Protein AF-A0A9Q0RT37-F1 (afdb_monomer)

Secondary structure (DSSP, 8-state):
--HHHHHHHHHHHHHHHHHHHHHHHHTT-HHHHHHHHHHHHHHHHHHHHHHHHHHHTHHHHHHHHHHHHHHHHHTTTT-HHHHHHHHHHHHHHT--SSS-GGGGBTTBPPPTT--PPP--GGGEEEEETTEEEEE--S-HHHHHHHHHHHHHHHHHHHHHHHHHHHHHHHHHHHHHHHHHHHHHHHHHHHHHHHHHHTT---GGG----HHHHHHHHHHHHH--

Structure (mmCIF, N/CA/C/O backbone):
data_AF-A0A9Q0RT37-F1
#
_entry.id   AF-A0A9Q0RT37-F1
#
loop_
_atom_site.group_PDB
_atom_site.id
_atom_site.type_symbol
_atom_site.label_atom_id
_atom_site.label_alt_id
_atom_site.label_comp_id
_atom_site.label_asym_id
_atom_site.label_entity_id
_atom_site.label_seq_id
_atom_site.pdbx_PDB_ins_code
_atom_site.Cartn_x
_atom_site.Cartn_y
_atom_site.Cartn_z
_atom_site.occupancy
_atom_site.B_iso_or_equiv
_atom_site.auth_seq_id
_atom_site.auth_comp_id
_atom_site.auth_asym_id
_atom_site.auth_atom_id
_atom_site.pdbx_PDB_model_num
ATOM 1 N N . MET A 1 1 ? -8.643 -7.324 -12.593 1.00 62.59 1 MET A N 1
ATOM 2 C CA . MET A 1 1 ? -9.045 -6.241 -11.664 1.00 62.59 1 MET A CA 1
ATOM 3 C C . MET A 1 1 ? -8.139 -5.057 -11.950 1.00 62.59 1 MET A C 1
ATOM 5 O O . MET A 1 1 ? -6.944 -5.280 -12.074 1.00 62.59 1 MET A O 1
ATOM 9 N N . SER A 1 2 ? -8.672 -3.852 -12.143 1.00 85.38 2 SER A N 1
ATOM 10 C CA . SER A 1 2 ? -7.850 -2.664 -12.412 1.00 85.38 2 SER A CA 1
ATOM 11 C C . SER A 1 2 ? -7.400 -2.003 -11.101 1.00 85.38 2 SER A C 1
ATOM 13 O O . SER A 1 2 ? -8.072 -2.132 -10.075 1.00 85.38 2 SER A O 1
ATOM 15 N N . ILE A 1 3 ? -6.267 -1.290 -11.130 1.00 85.38 3 ILE A N 1
ATOM 16 C CA . ILE A 1 3 ? -5.708 -0.571 -9.967 1.00 85.38 3 ILE A CA 1
ATOM 17 C C . ILE A 1 3 ? -6.749 0.361 -9.308 1.00 85.38 3 ILE A C 1
ATOM 19 O O . ILE A 1 3 ? -6.892 0.305 -8.084 1.00 85.38 3 ILE A O 1
ATOM 23 N N . PRO A 1 4 ? -7.557 1.143 -10.059 1.00 89.62 4 PRO A N 1
ATOM 24 C CA . PRO A 1 4 ? -8.569 2.012 -9.455 1.00 89.62 4 PRO A CA 1
ATOM 25 C C . PRO A 1 4 ? -9.638 1.247 -8.667 1.00 89.62 4 PRO A C 1
ATOM 27 O O . PRO A 1 4 ? -10.057 1.694 -7.601 1.00 89.62 4 PRO A O 1
ATOM 30 N N . SER A 1 5 ? -10.060 0.070 -9.141 1.00 91.81 5 SER A N 1
ATOM 31 C CA . SER A 1 5 ? -11.057 -0.745 -8.435 1.00 91.81 5 SER A CA 1
ATOM 32 C C . SER A 1 5 ? -10.544 -1.246 -7.084 1.00 91.81 5 SER A C 1
ATOM 34 O O . SER A 1 5 ? -11.322 -1.330 -6.135 1.00 91.81 5 SER A O 1
ATOM 36 N N . LEU A 1 6 ? -9.245 -1.547 -6.977 1.00 92.00 6 LEU A N 1
ATOM 37 C CA . LEU A 1 6 ? -8.624 -1.948 -5.712 1.00 92.00 6 LEU A CA 1
ATOM 38 C C . LEU A 1 6 ? -8.619 -0.797 -4.701 1.00 92.00 6 LEU A C 1
ATOM 40 O O . LEU A 1 6 ? -8.993 -1.003 -3.549 1.00 92.00 6 LEU A O 1
ATOM 44 N N . LEU A 1 7 ? -8.269 0.417 -5.137 1.00 91.88 7 LEU A N 1
ATOM 45 C CA . LEU A 1 7 ? -8.274 1.603 -4.272 1.00 91.88 7 LEU A CA 1
ATOM 46 C C . LEU A 1 7 ? -9.673 1.898 -3.716 1.00 91.88 7 LEU A C 1
ATOM 48 O O . LEU A 1 7 ? -9.822 2.157 -2.521 1.00 91.88 7 LEU A O 1
ATOM 52 N N . VAL A 1 8 ? -10.708 1.792 -4.558 1.00 95.50 8 VAL A N 1
ATOM 53 C CA . VAL A 1 8 ? -12.105 1.956 -4.125 1.00 95.50 8 VAL A CA 1
ATOM 54 C C . VAL A 1 8 ? -12.493 0.881 -3.109 1.00 95.50 8 VAL A C 1
ATOM 56 O O . VAL A 1 8 ? -13.072 1.204 -2.073 1.00 95.50 8 VAL A O 1
ATOM 59 N N . ALA A 1 9 ? -12.146 -0.384 -3.363 1.00 92.75 9 ALA A N 1
ATOM 60 C CA . ALA A 1 9 ? -12.455 -1.479 -2.448 1.00 92.75 9 ALA A CA 1
ATOM 61 C C . ALA A 1 9 ? -11.815 -1.273 -1.064 1.00 92.75 9 ALA A C 1
ATOM 63 O O . ALA A 1 9 ? -12.501 -1.392 -0.048 1.00 92.75 9 ALA A O 1
ATOM 64 N N . VAL A 1 10 ? -10.533 -0.894 -1.018 1.00 92.25 10 VAL A N 1
ATOM 65 C CA . VAL A 1 10 ? -9.830 -0.584 0.239 1.00 92.25 10 VAL A CA 1
ATOM 66 C C . VAL A 1 10 ? -10.506 0.579 0.967 1.00 92.25 10 VAL A C 1
ATOM 68 O O . VAL A 1 10 ? -10.770 0.477 2.164 1.00 92.25 10 VAL A O 1
ATOM 71 N N . GLY A 1 11 ? -10.858 1.654 0.254 1.00 94.75 11 GLY A N 1
ATOM 72 C CA . GLY A 1 11 ? -11.545 2.809 0.839 1.00 94.75 11 GLY A CA 1
ATOM 73 C C . GLY A 1 11 ? -12.893 2.455 1.476 1.00 94.75 11 GLY A C 1
ATOM 74 O O . GLY A 1 11 ? -13.183 2.885 2.593 1.00 94.75 11 GL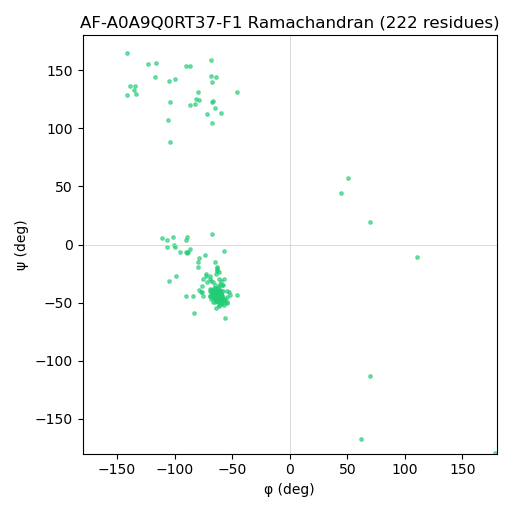Y A O 1
ATOM 75 N N . VAL A 1 12 ? -13.697 1.618 0.812 1.00 95.31 12 VAL A N 1
ATOM 76 C CA . VAL A 1 12 ? -14.982 1.142 1.352 1.00 95.31 12 VAL A CA 1
ATOM 77 C C . VAL A 1 12 ? -14.776 0.319 2.624 1.00 95.31 12 VAL A C 1
ATOM 79 O O . VAL A 1 12 ? -15.481 0.536 3.610 1.00 95.31 12 VAL A O 1
ATOM 82 N N . VAL A 1 13 ? -13.792 -0.585 2.641 1.00 92.12 13 VAL A N 1
ATOM 83 C CA . VAL A 1 13 ? -13.473 -1.386 3.834 1.00 92.12 13 VAL A CA 1
ATOM 84 C C . VAL A 1 13 ? -13.064 -0.487 5.002 1.00 92.12 13 VAL A C 1
ATOM 86 O O . VAL A 1 13 ? -13.592 -0.646 6.103 1.00 92.12 13 VAL A O 1
ATOM 89 N N . MET A 1 14 ? -12.195 0.500 4.767 1.00 93.50 14 MET A N 1
ATOM 90 C CA . MET A 1 14 ? -11.764 1.447 5.804 1.00 93.50 14 MET A CA 1
ATOM 91 C C . MET A 1 14 ? -12.937 2.251 6.379 1.00 93.50 14 MET A C 1
ATOM 93 O O . MET A 1 14 ? -13.030 2.427 7.595 1.00 93.50 14 MET A O 1
ATOM 97 N N . LEU A 1 15 ? -13.873 2.687 5.530 1.00 95.50 15 LEU A N 1
ATOM 98 C CA . LEU A 1 15 ? -15.074 3.404 5.961 1.00 95.50 15 LEU A CA 1
ATOM 99 C C . LEU A 1 15 ? -15.971 2.523 6.840 1.00 95.50 15 LEU A C 1
ATOM 101 O O . LEU A 1 15 ? -16.434 2.963 7.892 1.00 95.50 15 LEU A O 1
ATOM 105 N N . VAL A 1 16 ? -16.180 1.263 6.453 1.00 91.94 16 VAL A N 1
ATOM 106 C CA . VAL A 1 16 ? -16.961 0.300 7.242 1.00 91.94 16 VAL A CA 1
ATOM 107 C C . VAL A 1 16 ? -16.322 0.061 8.614 1.00 91.94 16 VAL A C 1
ATOM 109 O O . VAL A 1 16 ? -17.016 0.118 9.632 1.00 91.94 16 VAL A O 1
ATOM 112 N N . VAL A 1 17 ? -15.001 -0.144 8.666 1.00 93.69 17 VAL A N 1
ATOM 113 C CA . VAL A 1 17 ? -14.252 -0.301 9.926 1.00 93.69 17 VAL A CA 1
ATOM 114 C C . VAL A 1 17 ? -14.423 0.933 10.818 1.00 93.69 17 VAL A C 1
ATOM 116 O O . VAL A 1 17 ? -14.737 0.795 12.003 1.00 93.69 17 VAL A O 1
ATOM 119 N N . ALA A 1 18 ? -14.298 2.137 10.252 1.00 94.88 18 ALA A N 1
ATOM 120 C CA . ALA A 1 18 ? -14.476 3.387 10.985 1.00 94.88 18 ALA A CA 1
ATOM 121 C C . ALA A 1 18 ? -15.900 3.542 11.550 1.00 94.88 18 ALA A C 1
ATOM 123 O O . ALA A 1 18 ? -16.059 3.925 12.711 1.00 94.88 18 ALA A O 1
ATOM 124 N N . ILE A 1 19 ? -16.935 3.186 10.778 1.00 94.38 19 ILE A N 1
ATOM 125 C CA . ILE A 1 19 ? -18.332 3.203 11.241 1.00 94.38 19 ILE A CA 1
ATOM 126 C C . ILE A 1 19 ? -18.526 2.251 12.424 1.00 94.38 19 ILE A C 1
ATOM 128 O O . ILE A 1 19 ? -19.139 2.639 13.419 1.00 94.38 19 ILE A O 1
ATOM 132 N N . PHE A 1 20 ? -18.000 1.024 12.359 1.00 91.88 20 PHE A N 1
ATOM 133 C CA . PHE A 1 20 ? -18.103 0.083 13.478 1.00 91.88 20 PHE A CA 1
ATOM 134 C C . PHE A 1 20 ? -17.398 0.595 14.734 1.00 91.88 20 PHE A C 1
ATOM 136 O O . PHE A 1 20 ? -17.963 0.493 15.827 1.00 91.88 20 PHE A O 1
ATOM 143 N N . GLY A 1 21 ? -16.213 1.193 14.584 1.00 93.88 21 GLY A N 1
ATOM 144 C CA . GLY A 1 21 ? -15.498 1.835 15.686 1.00 93.88 21 GLY A CA 1
ATOM 145 C C . GLY A 1 21 ? -16.310 2.970 16.315 1.00 93.88 21 GLY A C 1
ATOM 146 O O . GLY A 1 21 ? -16.535 2.976 17.528 1.00 93.88 21 GLY A O 1
ATOM 147 N N . ALA A 1 22 ? -16.827 3.884 15.489 1.00 94.62 22 ALA A N 1
ATOM 148 C CA . ALA A 1 22 ? -17.618 5.024 15.938 1.00 94.62 22 ALA A CA 1
ATOM 149 C C . ALA A 1 22 ? -18.931 4.589 16.607 1.00 94.62 22 ALA A C 1
ATOM 151 O O . ALA A 1 22 ? -19.182 4.942 17.759 1.00 94.62 22 ALA A O 1
ATOM 152 N N . ILE A 1 23 ? -19.763 3.781 15.936 1.00 94.56 23 ILE A N 1
ATOM 153 C CA . ILE A 1 23 ? -21.045 3.313 16.490 1.00 94.56 23 ILE A CA 1
ATOM 154 C C . ILE A 1 23 ? -20.814 2.460 17.741 1.00 94.56 23 ILE A C 1
ATOM 156 O O . ILE A 1 23 ? -21.580 2.570 18.699 1.00 94.56 23 ILE A O 1
ATOM 160 N N . GLY A 1 24 ? -19.767 1.629 17.767 1.00 91.75 24 GLY A N 1
ATOM 161 C CA . GLY A 1 24 ? -19.418 0.827 18.938 1.00 91.75 24 GLY A CA 1
ATOM 162 C C . GLY A 1 24 ? -19.108 1.681 20.165 1.00 91.75 24 GLY A C 1
ATOM 163 O O . GLY A 1 24 ? -19.621 1.388 21.248 1.00 91.75 24 GLY A O 1
ATOM 164 N N . ALA A 1 25 ? -18.355 2.769 19.978 1.00 92.19 25 ALA A N 1
ATOM 165 C CA . ALA A 1 25 ? -18.087 3.748 21.026 1.00 92.19 25 ALA A CA 1
ATOM 166 C C . ALA A 1 25 ? -19.362 4.503 21.446 1.00 92.19 25 ALA A C 1
ATOM 168 O O . ALA A 1 25 ? -19.684 4.536 22.632 1.00 92.19 25 ALA A O 1
ATOM 169 N N . PHE A 1 26 ? -20.134 5.038 20.491 1.00 93.00 26 PHE A N 1
ATOM 170 C CA . PHE A 1 26 ? -21.348 5.814 20.779 1.00 93.00 26 PHE A CA 1
ATOM 171 C C . PHE A 1 26 ? -22.450 5.002 21.465 1.00 93.00 26 PHE A C 1
ATOM 173 O O . PHE A 1 26 ? -23.142 5.517 22.339 1.00 93.00 26 PHE A O 1
ATOM 180 N N . ARG A 1 27 ? -22.646 3.739 21.073 1.00 91.62 27 ARG A N 1
ATOM 181 C CA . ARG A 1 27 ? -23.708 2.883 21.628 1.00 91.62 27 ARG A CA 1
ATOM 182 C C . ARG A 1 27 ? -23.287 2.090 22.859 1.00 91.62 27 ARG A C 1
ATOM 184 O O . ARG A 1 27 ? -24.053 1.228 23.288 1.00 91.62 27 ARG A O 1
ATOM 191 N N . GLU A 1 28 ? -22.087 2.325 23.396 1.00 92.50 28 GLU A N 1
ATOM 192 C CA . GLU A 1 28 ? -21.519 1.540 24.501 1.00 92.50 28 GLU A CA 1
ATOM 193 C C . GLU A 1 28 ? -21.723 0.021 24.260 1.00 92.50 28 GLU A C 1
ATOM 195 O O . GLU A 1 28 ? -22.185 -0.737 25.126 1.00 92.50 28 GLU A O 1
ATOM 200 N N . SER A 1 29 ? -21.473 -0.440 23.027 1.00 90.31 29 SER A N 1
ATOM 201 C CA . SER A 1 29 ? -21.766 -1.813 22.603 1.00 90.31 29 SER A CA 1
ATOM 202 C C . SER A 1 29 ? -20.491 -2.634 22.502 1.00 90.31 29 SER A C 1
ATOM 204 O O . SER A 1 29 ? -19.718 -2.505 21.558 1.00 90.31 29 SER A O 1
ATOM 206 N N . THR A 1 30 ? -20.314 -3.548 23.456 1.00 88.81 30 THR A N 1
ATOM 207 C CA . THR A 1 30 ? -19.168 -4.464 23.526 1.00 88.81 30 THR A CA 1
ATOM 208 C C . THR A 1 30 ? -19.028 -5.329 22.280 1.00 88.81 30 THR A C 1
ATOM 210 O O . THR A 1 30 ? -17.908 -5.610 21.871 1.00 88.81 30 THR A O 1
ATOM 213 N N . LEU A 1 31 ? -20.143 -5.729 21.660 1.00 90.69 31 LEU A N 1
ATOM 214 C CA . LEU A 1 31 ? -20.129 -6.529 20.437 1.00 90.69 31 LEU A CA 1
ATOM 215 C C . LEU A 1 31 ? -19.513 -5.745 19.272 1.00 90.69 31 LEU A C 1
ATOM 217 O O . LEU A 1 31 ? -18.607 -6.244 18.614 1.00 90.69 31 LEU A O 1
ATOM 221 N N . LEU A 1 32 ? -19.961 -4.506 19.051 1.00 92.25 32 LEU A N 1
ATOM 222 C CA . LEU A 1 32 ? -19.463 -3.662 17.960 1.00 92.25 32 LEU A CA 1
ATOM 223 C C . LEU A 1 32 ? -17.994 -3.277 18.174 1.00 92.25 32 LEU A C 1
ATOM 225 O O . LEU A 1 32 ? -17.205 -3.343 17.235 1.00 92.25 32 LEU A O 1
ATOM 229 N N . THR A 1 33 ? -17.601 -2.954 19.411 1.00 93.31 33 THR A N 1
ATOM 230 C CA . THR A 1 33 ? -16.195 -2.680 19.746 1.00 93.31 33 THR A CA 1
ATOM 231 C C . THR A 1 33 ? -15.306 -3.913 19.543 1.00 93.31 33 THR A C 1
ATOM 233 O O . THR A 1 33 ? -14.190 -3.782 19.044 1.00 93.31 33 THR A O 1
ATOM 236 N N . ASN A 1 34 ? -15.793 -5.115 19.872 1.00 91.81 34 ASN A N 1
ATOM 237 C CA . ASN A 1 34 ? -15.061 -6.359 19.619 1.00 91.81 34 ASN A CA 1
ATOM 238 C C . ASN A 1 34 ? -14.939 -6.659 18.113 1.00 91.81 34 ASN A C 1
ATOM 240 O O . ASN A 1 34 ? -13.878 -7.096 17.676 1.00 91.81 34 ASN A O 1
ATOM 244 N N . ILE A 1 35 ? -15.988 -6.407 17.318 1.00 94.56 35 ILE A N 1
ATOM 245 C CA . ILE A 1 35 ? -15.936 -6.553 15.852 1.00 94.56 35 ILE A CA 1
ATOM 246 C C . ILE A 1 35 ? -14.892 -5.599 15.267 1.00 94.56 35 ILE A C 1
ATOM 248 O O . ILE A 1 35 ? -14.058 -6.031 14.480 1.00 94.56 35 ILE A O 1
ATOM 252 N N . TYR A 1 36 ? -14.882 -4.334 15.692 1.00 95.38 36 TYR A N 1
ATOM 253 C CA . TYR A 1 36 ? -13.859 -3.368 15.286 1.00 95.38 36 TYR A CA 1
ATOM 254 C C . TYR A 1 36 ? -12.436 -3.859 15.607 1.00 95.38 36 TYR A C 1
ATOM 256 O O . TYR A 1 36 ? -11.576 -3.849 14.729 1.00 95.38 36 TYR A O 1
ATOM 264 N N . ALA A 1 37 ? -12.201 -4.359 16.827 1.00 95.50 37 ALA A N 1
ATOM 265 C CA . ALA A 1 37 ? -10.905 -4.924 17.208 1.00 95.50 37 ALA A CA 1
ATOM 266 C C . ALA A 1 37 ? -10.515 -6.126 16.328 1.00 95.50 37 ALA A C 1
ATOM 268 O O . ALA A 1 37 ? -9.382 -6.201 15.862 1.00 95.50 37 ALA A O 1
ATOM 269 N N . CYS A 1 38 ? -11.460 -7.032 16.058 1.00 95.50 38 CYS A N 1
ATOM 270 C CA . CYS A 1 38 ? -11.243 -8.199 15.204 1.00 95.50 38 CYS A CA 1
ATOM 271 C C . CYS A 1 38 ? -10.889 -7.803 13.762 1.00 95.50 38 CYS A C 1
ATOM 273 O O . CYS A 1 38 ? -9.947 -8.353 13.196 1.00 95.50 38 CYS A O 1
ATOM 275 N N . LEU A 1 39 ? -11.586 -6.813 13.193 1.00 95.25 39 LEU A N 1
ATOM 276 C CA . LEU A 1 39 ? -11.294 -6.296 11.855 1.00 95.25 39 LEU A CA 1
ATOM 277 C C . LEU A 1 39 ? -9.895 -5.673 11.784 1.00 95.25 39 LEU A C 1
ATOM 279 O O . LEU A 1 39 ? -9.153 -5.982 10.856 1.00 95.25 39 LEU A O 1
ATOM 283 N N . LEU A 1 40 ? -9.496 -4.861 12.770 1.00 95.62 40 LEU A N 1
ATOM 284 C CA . LEU A 1 40 ? -8.136 -4.312 12.817 1.00 95.62 40 LEU A CA 1
ATOM 285 C C . LEU A 1 40 ? -7.069 -5.406 12.932 1.00 95.62 40 LEU A C 1
ATOM 287 O O . LEU A 1 40 ? -6.061 -5.344 12.235 1.00 95.62 40 LEU A O 1
ATOM 291 N N . SER A 1 41 ? -7.291 -6.427 13.766 1.00 95.69 41 SER A N 1
ATOM 292 C CA . SER A 1 41 ? -6.365 -7.561 13.874 1.00 95.69 41 SER A CA 1
ATOM 293 C C . SER A 1 41 ? -6.261 -8.355 12.570 1.00 95.69 41 SER A C 1
ATOM 295 O O . SER A 1 41 ? -5.169 -8.776 12.201 1.00 95.69 41 SER A O 1
ATOM 297 N N . LEU A 1 42 ? -7.371 -8.535 11.847 1.00 95.44 42 LEU A N 1
ATOM 298 C CA . LEU A 1 42 ? -7.358 -9.188 10.539 1.00 95.44 42 LEU A CA 1
ATOM 299 C C . LEU A 1 42 ? -6.540 -8.380 9.522 1.00 95.44 42 LEU A C 1
ATOM 301 O O . LEU A 1 42 ? -5.718 -8.957 8.814 1.00 95.44 42 LEU A O 1
ATOM 305 N N . VAL A 1 43 ? -6.726 -7.057 9.475 1.00 94.88 43 VAL A N 1
ATOM 306 C CA . VAL A 1 43 ? -5.945 -6.175 8.593 1.00 94.88 43 VAL A CA 1
ATOM 307 C C . VAL A 1 43 ? -4.455 -6.238 8.936 1.00 94.88 43 VAL A C 1
ATOM 309 O O . VAL A 1 43 ? -3.646 -6.375 8.026 1.00 94.88 43 VAL A O 1
ATOM 312 N N . PHE A 1 44 ? -4.090 -6.256 10.220 1.00 95.81 44 PHE A N 1
ATOM 313 C CA . PHE A 1 44 ? -2.696 -6.397 10.655 1.00 95.81 44 PHE A CA 1
ATOM 314 C C . PHE A 1 44 ? -2.057 -7.716 10.187 1.00 95.81 44 PHE A C 1
ATOM 316 O O . PHE A 1 44 ? -0.923 -7.741 9.709 1.00 95.81 44 PHE A O 1
ATOM 323 N N . ILE A 1 45 ? -2.794 -8.831 10.264 1.00 96.44 45 ILE A N 1
ATOM 324 C CA . ILE A 1 45 ? -2.320 -10.131 9.760 1.00 96.44 45 ILE A CA 1
ATOM 325 C C . ILE A 1 45 ? -2.125 -10.084 8.240 1.00 96.44 45 ILE A C 1
ATOM 327 O O . ILE A 1 45 ? -1.131 -10.610 7.732 1.00 96.44 45 ILE A O 1
ATOM 331 N N . LEU A 1 46 ? -3.050 -9.454 7.509 1.00 95.19 46 LEU A N 1
ATOM 332 C CA . LEU A 1 46 ? -2.923 -9.272 6.061 1.00 95.19 46 LEU A CA 1
ATOM 333 C C . LEU A 1 46 ? -1.724 -8.388 5.705 1.00 95.19 46 LEU A C 1
ATOM 335 O O . LEU A 1 46 ? -1.027 -8.690 4.743 1.00 95.19 46 LEU A O 1
ATOM 339 N N . GLU A 1 47 ? -1.446 -7.353 6.493 1.00 94.25 47 GLU A N 1
ATOM 340 C CA . GLU A 1 47 ? -0.295 -6.467 6.313 1.00 94.25 47 GLU A CA 1
ATOM 341 C C . GLU A 1 47 ? 1.033 -7.217 6.484 1.00 94.25 47 GLU A C 1
ATOM 343 O O . GLU A 1 47 ? 1.897 -7.143 5.609 1.00 94.25 47 GLU A O 1
ATOM 348 N N . ILE A 1 48 ? 1.164 -8.036 7.535 1.00 96.12 48 ILE A N 1
ATOM 349 C CA . ILE A 1 48 ? 2.334 -8.910 7.728 1.00 96.12 48 ILE A CA 1
ATOM 350 C C . ILE A 1 48 ? 2.454 -9.917 6.581 1.00 96.12 48 ILE A C 1
ATOM 352 O O . ILE A 1 48 ? 3.540 -10.122 6.039 1.00 96.12 48 ILE A O 1
ATOM 356 N N . SER A 1 49 ? 1.342 -10.538 6.186 1.00 96.62 49 SER A N 1
ATOM 357 C CA . SER A 1 49 ? 1.328 -11.523 5.100 1.00 96.62 49 SER A CA 1
ATOM 358 C C . SER A 1 49 ? 1.767 -10.897 3.774 1.00 96.62 49 SER A C 1
ATOM 360 O O . SER A 1 49 ? 2.567 -11.489 3.052 1.00 96.62 49 SER A O 1
ATOM 362 N N . ALA A 1 50 ? 1.294 -9.685 3.473 1.00 93.69 50 ALA A N 1
ATOM 363 C CA . ALA A 1 50 ? 1.681 -8.930 2.288 1.00 93.69 50 ALA A CA 1
ATOM 364 C C . ALA A 1 50 ? 3.160 -8.521 2.329 1.00 93.69 50 ALA A C 1
ATOM 366 O O . ALA A 1 50 ? 3.842 -8.640 1.313 1.00 93.69 50 ALA A O 1
ATOM 367 N N . ALA A 1 51 ? 3.677 -8.105 3.489 1.00 93.81 51 ALA A N 1
ATOM 368 C CA . ALA A 1 51 ? 5.092 -7.780 3.661 1.00 93.81 51 ALA A CA 1
ATOM 369 C C . ALA A 1 51 ? 5.993 -9.002 3.410 1.00 93.81 51 ALA A C 1
ATOM 371 O O . ALA A 1 51 ? 6.968 -8.911 2.663 1.00 93.81 51 ALA A O 1
ATOM 372 N N . ILE A 1 52 ? 5.636 -10.165 3.970 1.00 95.38 52 ILE A N 1
ATOM 373 C CA . ILE A 1 52 ? 6.366 -11.422 3.749 1.00 95.38 52 ILE A CA 1
ATOM 374 C C . ILE A 1 52 ? 6.291 -11.831 2.276 1.00 95.38 52 ILE A C 1
ATOM 376 O O . ILE A 1 52 ? 7.318 -12.145 1.677 1.00 95.38 52 ILE A O 1
ATOM 380 N N . ALA A 1 53 ? 5.101 -11.804 1.671 1.00 94.19 53 ALA A N 1
ATOM 381 C CA . ALA A 1 53 ? 4.929 -12.144 0.263 1.00 94.19 53 ALA A CA 1
ATOM 382 C C . ALA A 1 53 ? 5.740 -11.210 -0.648 1.00 94.19 53 ALA A C 1
ATOM 384 O O . ALA A 1 53 ? 6.421 -11.687 -1.551 1.00 94.19 53 ALA A O 1
ATOM 385 N N . GLY A 1 54 ? 5.727 -9.902 -0.380 1.00 90.69 54 GLY A N 1
ATOM 386 C CA . GLY A 1 54 ? 6.518 -8.918 -1.118 1.00 90.69 54 GLY A CA 1
ATOM 387 C C . GLY A 1 54 ? 8.020 -9.186 -1.033 1.00 90.69 54 GLY A C 1
ATOM 388 O O . GLY A 1 54 ? 8.712 -9.088 -2.042 1.00 90.69 54 GLY A O 1
ATOM 389 N N . PHE A 1 55 ? 8.512 -9.595 0.140 1.00 90.44 55 PHE A N 1
ATOM 390 C CA . PHE A 1 55 ? 9.913 -9.970 0.323 1.00 90.44 55 PHE A CA 1
ATOM 391 C C . PHE A 1 55 ? 10.272 -11.264 -0.423 1.00 90.44 55 PHE A C 1
ATOM 393 O O . PHE A 1 55 ? 11.266 -11.311 -1.143 1.00 90.44 55 PHE A O 1
ATOM 400 N N . VAL A 1 56 ? 9.450 -12.312 -0.300 1.00 94.56 56 VAL A N 1
ATOM 401 C CA . VAL A 1 56 ? 9.725 -13.623 -0.915 1.00 94.56 56 VAL A CA 1
ATOM 402 C C . VAL A 1 56 ? 9.608 -13.577 -2.443 1.00 94.56 56 VAL A C 1
ATOM 404 O O . VAL A 1 56 ? 10.406 -14.202 -3.138 1.00 94.56 56 VAL A O 1
ATOM 407 N N . LEU A 1 57 ? 8.638 -12.835 -2.986 1.00 92.19 57 LEU A N 1
ATOM 408 C CA . LEU A 1 57 ? 8.384 -12.766 -4.430 1.00 92.19 57 LEU A CA 1
ATOM 409 C C . LEU A 1 57 ? 9.162 -11.645 -5.134 1.00 92.19 57 LEU A C 1
ATOM 411 O O . LEU A 1 57 ? 9.002 -11.480 -6.342 1.00 92.19 57 LEU A O 1
ATOM 415 N N . GLN A 1 58 ? 10.026 -10.897 -4.440 1.00 88.12 58 GLN A N 1
ATOM 416 C CA . GLN A 1 58 ? 10.730 -9.746 -5.018 1.00 88.12 58 GLN A CA 1
ATOM 417 C C . GLN A 1 58 ? 11.464 -10.085 -6.331 1.00 88.12 58 GLN A C 1
ATOM 419 O O . GLN A 1 58 ? 11.405 -9.313 -7.290 1.00 88.12 58 GLN A O 1
ATOM 424 N N . GLY A 1 59 ? 12.115 -11.253 -6.404 1.00 87.56 59 GLY A N 1
ATOM 425 C CA . GLY A 1 59 ? 12.794 -11.716 -7.620 1.00 87.56 59 GLY A CA 1
ATOM 426 C C . GLY A 1 59 ? 11.832 -12.005 -8.778 1.00 87.56 59 GLY A C 1
ATOM 427 O O . GLY A 1 59 ? 12.051 -11.542 -9.894 1.00 87.56 59 GLY A O 1
ATOM 428 N N . GLN A 1 60 ? 10.718 -12.689 -8.500 1.00 91.44 60 GLN A N 1
ATOM 429 C CA . GLN A 1 60 ? 9.699 -13.009 -9.509 1.00 91.44 60 GLN A CA 1
ATOM 430 C C . GLN A 1 60 ? 9.007 -11.752 -10.044 1.00 91.44 60 GLN A C 1
ATOM 432 O O . GLN A 1 60 ? 8.713 -11.659 -11.233 1.00 91.44 60 GLN A O 1
ATOM 437 N N . VAL A 1 61 ? 8.769 -10.764 -9.176 1.00 87.81 61 VAL A N 1
ATOM 438 C CA . VAL A 1 61 ? 8.195 -9.471 -9.570 1.00 87.81 61 VAL A CA 1
ATOM 439 C C . VAL A 1 61 ? 9.112 -8.754 -10.557 1.00 87.81 61 VAL A C 1
ATOM 441 O O . VAL A 1 61 ? 8.621 -8.197 -11.535 1.00 87.81 61 VAL A O 1
ATOM 444 N N . ARG A 1 62 ? 10.435 -8.808 -10.353 1.00 88.06 62 ARG A N 1
ATOM 445 C CA . ARG A 1 62 ? 11.401 -8.238 -11.299 1.00 88.06 62 ARG A CA 1
ATOM 446 C C . ARG A 1 62 ? 11.321 -8.913 -12.667 1.00 88.06 62 ARG A C 1
ATOM 448 O O . ARG A 1 62 ? 11.208 -8.218 -13.666 1.00 88.06 62 ARG A O 1
ATOM 455 N N . GLU A 1 63 ? 11.338 -10.240 -12.729 1.00 91.94 63 GLU A N 1
ATOM 456 C CA . GLU A 1 63 ? 11.254 -10.964 -14.009 1.00 91.94 63 GLU A CA 1
ATOM 457 C C . GLU A 1 63 ? 9.936 -10.688 -14.744 1.00 91.94 63 GLU A C 1
ATOM 459 O O . GLU A 1 63 ? 9.923 -10.429 -15.950 1.00 91.94 63 GLU A O 1
ATOM 464 N N . MET A 1 64 ? 8.823 -10.692 -14.007 1.00 90.50 64 MET A N 1
ATOM 465 C CA . MET A 1 64 ? 7.509 -10.353 -14.547 1.00 90.50 64 MET A CA 1
ATOM 466 C C . MET A 1 64 ? 7.481 -8.922 -15.087 1.00 90.50 64 MET A C 1
ATOM 468 O O . MET A 1 64 ? 6.895 -8.687 -16.145 1.00 90.50 64 MET A O 1
ATOM 472 N N . LEU A 1 65 ? 8.124 -7.981 -14.392 1.00 90.88 65 LEU A N 1
ATOM 473 C CA . LEU A 1 65 ? 8.234 -6.594 -14.826 1.00 90.88 65 LEU A CA 1
ATOM 474 C C . LEU A 1 65 ? 8.982 -6.493 -16.159 1.00 90.88 65 LEU A C 1
ATOM 476 O O . LEU A 1 65 ? 8.423 -5.946 -17.105 1.00 90.88 65 LEU A O 1
ATOM 480 N N . VAL A 1 66 ? 10.178 -7.085 -16.264 1.00 92.81 66 VAL A N 1
ATOM 481 C CA . VAL A 1 66 ? 10.971 -7.091 -17.511 1.00 92.81 66 VAL A CA 1
ATOM 482 C C . VAL A 1 66 ? 10.153 -7.648 -18.671 1.00 92.81 66 VAL A C 1
ATOM 484 O O . VAL A 1 66 ? 10.045 -7.029 -19.729 1.00 92.81 66 VAL A O 1
ATOM 487 N N . ARG A 1 67 ? 9.520 -8.805 -18.458 1.00 93.69 67 ARG A N 1
ATOM 488 C CA . ARG A 1 67 ? 8.689 -9.448 -19.475 1.00 93.69 67 ARG A CA 1
ATOM 489 C C . ARG A 1 67 ? 7.528 -8.553 -19.909 1.00 93.69 67 ARG A C 1
ATOM 491 O O . ARG A 1 67 ? 7.300 -8.393 -21.102 1.00 93.69 67 ARG A O 1
ATOM 498 N N . THR A 1 68 ? 6.819 -7.960 -18.952 1.00 91.62 68 THR A N 1
ATOM 499 C CA . THR A 1 68 ? 5.662 -7.095 -19.227 1.00 91.62 68 THR A CA 1
ATOM 500 C C . THR A 1 68 ? 6.079 -5.832 -19.978 1.00 91.62 68 THR A C 1
ATOM 502 O O . THR A 1 68 ? 5.369 -5.404 -20.886 1.00 91.62 68 THR A O 1
ATOM 505 N N . MET A 1 69 ? 7.229 -5.245 -19.634 1.00 92.69 69 MET A N 1
ATOM 506 C CA . MET A 1 69 ? 7.771 -4.077 -20.332 1.00 92.69 69 MET A CA 1
ATOM 507 C C . MET A 1 69 ? 8.131 -4.417 -21.781 1.00 92.69 69 MET A C 1
ATOM 509 O O . MET A 1 69 ? 7.700 -3.702 -22.679 1.00 92.69 69 MET A O 1
ATOM 513 N N . ASN A 1 70 ? 8.807 -5.544 -22.023 1.00 92.81 70 ASN A N 1
ATOM 514 C CA . ASN A 1 70 ? 9.137 -6.005 -23.376 1.00 92.81 70 ASN A CA 1
ATOM 515 C C . ASN A 1 70 ? 7.891 -6.338 -24.214 1.00 92.81 70 ASN A C 1
ATOM 517 O O . ASN A 1 70 ? 7.793 -5.933 -25.372 1.00 92.81 70 ASN A O 1
ATOM 521 N N . GLU A 1 71 ? 6.907 -7.033 -23.635 1.00 91.25 71 GLU A N 1
ATOM 522 C CA . GLU A 1 71 ? 5.633 -7.319 -24.310 1.00 91.25 71 GLU A CA 1
ATOM 523 C C . GLU A 1 71 ? 4.872 -6.024 -24.649 1.00 91.25 71 GLU A C 1
ATOM 525 O O . GLU A 1 71 ? 4.324 -5.895 -25.745 1.00 91.25 71 GLU A O 1
ATOM 530 N N . SER A 1 72 ? 4.873 -5.046 -23.737 1.00 90.38 72 SER A N 1
ATOM 531 C CA . SER A 1 72 ? 4.229 -3.742 -23.946 1.00 90.38 72 SER A CA 1
ATOM 532 C C . SER A 1 72 ? 4.944 -2.912 -25.010 1.00 90.38 72 SER A C 1
ATOM 534 O O . SER A 1 72 ? 4.281 -2.285 -25.835 1.00 90.38 72 SER A O 1
ATOM 536 N N . LEU A 1 73 ? 6.280 -2.950 -25.034 1.00 90.94 73 LEU A N 1
ATOM 537 C CA . LEU A 1 73 ? 7.089 -2.275 -26.041 1.00 90.94 73 LEU A CA 1
ATOM 538 C C . LEU A 1 73 ? 6.824 -2.863 -27.437 1.00 90.94 73 LEU A C 1
ATOM 540 O O . LEU A 1 73 ? 6.493 -2.127 -28.360 1.00 90.94 73 LEU A O 1
ATOM 544 N N . GLY A 1 74 ? 6.829 -4.192 -27.590 1.00 88.56 74 GLY A N 1
ATOM 545 C CA . GLY A 1 74 ? 6.494 -4.841 -28.867 1.00 88.56 74 GLY A CA 1
ATOM 546 C C . GLY A 1 74 ? 5.049 -4.598 -29.331 1.00 88.56 74 GLY A C 1
ATOM 547 O O . GLY A 1 74 ? 4.741 -4.672 -30.521 1.00 88.56 74 GLY A O 1
ATOM 548 N N . ALA A 1 75 ? 4.150 -4.276 -28.401 1.00 89.00 75 ALA A N 1
ATOM 549 C CA . ALA A 1 75 ? 2.757 -3.943 -28.670 1.00 89.00 75 ALA A CA 1
ATOM 550 C C . ALA A 1 75 ? 2.522 -2.446 -28.966 1.00 89.00 75 ALA A C 1
ATOM 552 O O . ALA A 1 75 ? 1.407 -2.073 -29.347 1.00 89.00 75 ALA A O 1
ATOM 553 N N . TYR A 1 76 ? 3.554 -1.607 -28.827 1.00 87.69 76 TYR A N 1
ATOM 554 C CA . TYR A 1 76 ? 3.481 -0.147 -28.912 1.00 87.69 76 TYR A CA 1
ATOM 555 C C . TYR A 1 76 ? 2.844 0.348 -30.216 1.00 87.69 76 TYR A C 1
ATOM 557 O O . TYR A 1 76 ? 1.884 1.113 -30.188 1.00 87.69 76 TYR A O 1
ATOM 565 N N . ALA A 1 77 ? 3.314 -0.148 -31.365 1.00 81.69 77 ALA A N 1
ATOM 566 C CA . ALA A 1 77 ? 2.815 0.264 -32.681 1.00 81.69 77 ALA A CA 1
ATOM 567 C C . ALA A 1 77 ? 1.413 -0.287 -33.016 1.00 81.69 77 ALA A C 1
ATOM 569 O O . ALA A 1 77 ? 0.827 0.088 -34.030 1.00 81.69 77 ALA A O 1
ATOM 570 N N . LYS A 1 78 ? 0.882 -1.210 -32.200 1.00 82.62 78 LYS A N 1
ATOM 571 C CA . LYS A 1 78 ? -0.356 -1.949 -32.486 1.00 82.62 78 LYS A CA 1
ATOM 572 C C . LYS A 1 78 ? -1.555 -1.476 -31.666 1.00 82.62 78 LYS A C 1
ATOM 574 O O . LYS A 1 78 ? -2.682 -1.594 -32.146 1.00 82.62 78 LYS A O 1
ATOM 579 N N . TYR A 1 79 ? -1.341 -0.993 -30.442 1.00 80.38 79 TYR A N 1
ATOM 580 C CA . TYR A 1 79 ? -2.428 -0.621 -29.536 1.00 80.38 79 TYR A CA 1
ATOM 581 C C . TYR A 1 79 ? -2.199 0.741 -28.879 1.00 80.38 79 TYR A C 1
ATOM 583 O O . TYR A 1 79 ? -1.194 0.946 -28.198 1.00 80.38 79 TYR A O 1
ATOM 591 N N . ASP A 1 80 ? -3.209 1.610 -28.951 1.00 81.06 80 ASP A N 1
ATOM 592 C CA . ASP A 1 80 ? -3.185 2.932 -28.310 1.00 81.06 80 ASP A CA 1
ATOM 593 C C . ASP A 1 80 ? -3.012 2.860 -26.785 1.00 81.06 80 ASP A C 1
ATOM 595 O O . ASP A 1 80 ? -2.380 3.704 -26.163 1.00 81.06 80 ASP A O 1
ATOM 599 N N . SER A 1 81 ? -3.509 1.809 -26.133 1.00 76.62 81 SER A N 1
ATOM 600 C CA . SER A 1 81 ? -3.281 1.646 -24.694 1.00 76.62 81 SER A CA 1
ATOM 601 C C . SER A 1 81 ? -1.809 1.393 -24.350 1.00 76.62 81 SER A C 1
ATOM 603 O O . SER A 1 81 ? -1.358 1.796 -23.280 1.00 76.62 81 SER A O 1
ATOM 605 N N . ALA A 1 82 ? -1.069 0.712 -25.234 1.00 74.00 82 ALA A N 1
ATOM 606 C CA . ALA A 1 82 ? 0.349 0.426 -25.036 1.00 74.00 82 ALA A CA 1
ATOM 607 C C . ALA A 1 82 ? 1.201 1.670 -25.315 1.00 74.00 82 ALA A C 1
ATOM 609 O O . ALA A 1 82 ? 2.098 1.959 -24.524 1.00 74.00 82 ALA A O 1
ATOM 610 N N . ASN A 1 83 ? 0.875 2.448 -26.360 1.00 86.88 83 ASN A N 1
ATOM 611 C CA . ASN A 1 83 ? 1.598 3.690 -26.648 1.00 86.88 83 ASN A CA 1
ATOM 612 C C . ASN A 1 83 ? 1.507 4.688 -25.486 1.00 86.88 83 ASN A C 1
ATOM 614 O O . ASN A 1 83 ? 2.526 5.152 -24.989 1.00 86.88 83 ASN A O 1
ATOM 618 N N . THR A 1 84 ? 0.309 4.888 -24.937 1.00 88.38 84 THR A N 1
ATOM 619 C CA . THR A 1 84 ? 0.069 5.890 -23.896 1.00 88.38 84 THR A CA 1
ATOM 620 C C . THR A 1 84 ? 0.786 5.514 -22.602 1.00 88.38 84 THR A C 1
ATOM 622 O O . THR A 1 84 ? 1.332 6.376 -21.916 1.00 88.38 84 THR A O 1
ATOM 625 N N . ALA A 1 85 ? 0.803 4.222 -22.260 1.00 88.81 85 ALA A N 1
ATOM 626 C CA . ALA A 1 85 ? 1.473 3.731 -21.061 1.00 88.81 85 ALA A CA 1
ATOM 627 C C . ALA A 1 85 ? 3.003 3.845 -21.161 1.00 88.81 85 ALA A C 1
ATOM 629 O O . ALA A 1 85 ? 3.639 4.298 -20.208 1.00 88.81 85 ALA A O 1
ATOM 630 N N . ILE A 1 86 ? 3.587 3.464 -22.304 1.00 92.44 86 ILE A N 1
ATOM 631 C CA . ILE A 1 86 ? 5.034 3.569 -22.542 1.00 92.44 86 ILE A CA 1
ATOM 632 C C . ILE A 1 86 ? 5.463 5.037 -22.614 1.00 92.44 86 ILE A C 1
ATOM 634 O O . ILE A 1 86 ? 6.427 5.407 -21.947 1.00 92.44 86 ILE A O 1
ATOM 638 N N . ASP A 1 87 ? 4.718 5.887 -23.325 1.00 93.62 87 ASP A N 1
ATOM 639 C CA . ASP A 1 87 ? 5.031 7.313 -23.450 1.00 93.62 87 ASP A CA 1
ATOM 640 C C . ASP A 1 87 ? 4.994 8.020 -22.094 1.00 93.62 87 ASP A C 1
ATOM 642 O O . ASP A 1 87 ? 5.884 8.804 -21.754 1.00 93.62 87 ASP A O 1
ATOM 646 N N . PHE A 1 88 ? 3.970 7.721 -21.289 1.00 92.38 88 PHE A N 1
ATOM 647 C CA . PHE A 1 88 ? 3.856 8.242 -19.932 1.00 92.38 88 PHE A CA 1
ATOM 648 C C . PHE A 1 88 ? 5.034 7.798 -19.063 1.00 92.38 88 PHE A C 1
ATOM 650 O O . PHE A 1 88 ? 5.605 8.617 -18.343 1.00 92.38 88 PHE A O 1
ATOM 657 N N .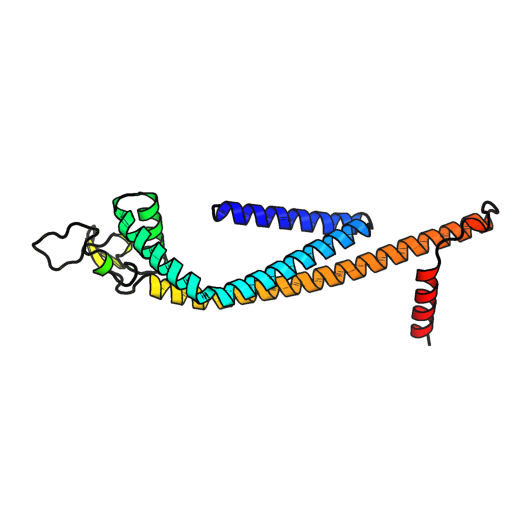 MET A 1 89 ? 5.413 6.520 -19.132 1.00 94.56 89 MET A N 1
ATOM 658 C CA . MET A 1 89 ? 6.534 5.979 -18.369 1.00 94.56 89 MET A CA 1
ATOM 659 C C . MET A 1 89 ? 7.859 6.642 -18.756 1.00 94.56 89 MET A C 1
ATOM 661 O O . MET A 1 89 ? 8.584 7.084 -17.869 1.00 94.56 89 MET A O 1
ATOM 665 N N . GLN A 1 90 ? 8.150 6.750 -20.053 1.00 94.88 90 GLN A N 1
ATOM 666 C CA . GLN A 1 90 ? 9.387 7.345 -20.567 1.00 94.88 90 GLN A CA 1
ATOM 667 C C . GLN A 1 90 ? 9.538 8.809 -20.165 1.00 94.88 90 GLN A C 1
ATOM 669 O O . GLN A 1 90 ? 10.587 9.196 -19.657 1.00 94.88 90 GLN A O 1
ATOM 674 N N . ARG A 1 91 ? 8.457 9.592 -20.271 1.00 93.06 91 ARG A N 1
ATOM 675 C CA . ARG A 1 91 ? 8.438 10.986 -19.808 1.00 93.06 91 ARG A CA 1
ATOM 676 C C . ARG A 1 91 ? 8.555 11.104 -18.289 1.00 93.06 91 ARG A C 1
ATOM 678 O O . ARG A 1 91 ? 9.219 12.005 -17.800 1.00 93.06 91 ARG A O 1
ATOM 685 N N . SER A 1 92 ? 7.910 10.212 -17.536 1.00 93.00 92 SER A N 1
ATOM 686 C CA . SER A 1 92 ? 7.898 10.283 -16.066 1.00 93.00 92 SER A CA 1
ATOM 687 C C . SER A 1 92 ? 9.213 9.842 -15.426 1.00 93.00 92 SER A C 1
ATOM 689 O O . SER A 1 92 ? 9.534 10.284 -14.326 1.00 93.00 92 SER A O 1
ATOM 691 N N . LEU A 1 93 ? 9.938 8.927 -16.073 1.00 93.44 93 LEU A N 1
ATOM 692 C CA . LEU A 1 93 ? 11.185 8.351 -15.566 1.00 93.44 93 LEU A CA 1
ATOM 693 C C . LEU A 1 93 ? 12.432 8.870 -16.294 1.00 93.44 93 LEU A C 1
ATOM 695 O O . LEU A 1 93 ? 13.539 8.485 -15.908 1.00 93.44 93 LEU A O 1
ATOM 699 N N . GLU A 1 94 ? 12.253 9.720 -17.312 1.00 94.19 94 GLU A N 1
ATOM 700 C CA . GLU A 1 94 ? 13.321 10.272 -18.156 1.00 94.19 94 GLU A CA 1
ATOM 701 C C . GLU A 1 94 ? 14.233 9.158 -18.695 1.00 94.19 94 GLU A C 1
ATOM 703 O O . GLU A 1 94 ? 15.436 9.088 -18.425 1.00 94.19 94 GLU A O 1
ATOM 708 N N . CYS A 1 95 ? 13.611 8.210 -19.394 1.00 95.62 95 CYS A N 1
ATOM 709 C CA . CYS A 1 95 ? 14.233 6.975 -19.861 1.00 95.62 95 CYS A CA 1
ATOM 710 C C . CYS A 1 95 ? 13.750 6.597 -21.264 1.00 95.62 95 CYS A C 1
ATOM 712 O O . CYS A 1 95 ? 12.735 7.106 -21.740 1.00 95.62 95 CYS A O 1
ATOM 714 N N . CYS A 1 96 ? 14.456 5.675 -21.919 1.00 94.44 96 CYS A N 1
ATOM 715 C CA . CYS A 1 96 ? 14.114 5.201 -23.254 1.00 94.44 96 CYS A CA 1
ATOM 716 C C . CYS A 1 96 ? 14.292 3.693 -23.404 1.00 94.44 96 CYS A C 1
ATOM 718 O O . CYS A 1 96 ? 15.299 3.139 -22.976 1.00 94.44 96 CYS A O 1
ATOM 720 N N . GLY A 1 97 ? 13.312 3.048 -24.042 1.00 93.25 97 GLY A N 1
ATOM 721 C CA . GLY A 1 97 ? 13.264 1.590 -24.175 1.00 93.25 97 GLY A CA 1
ATOM 722 C C . GLY A 1 97 ? 13.161 0.871 -22.828 1.00 93.25 97 GLY A C 1
ATOM 723 O O . GLY A 1 97 ? 12.850 1.482 -21.802 1.00 93.25 97 GLY A O 1
ATOM 724 N N . VAL A 1 98 ? 13.374 -0.440 -22.827 1.00 94.19 98 VAL A N 1
ATOM 725 C CA . VAL A 1 98 ? 13.425 -1.247 -21.602 1.00 94.19 98 VAL A CA 1
ATOM 726 C C . VAL A 1 98 ? 14.823 -1.161 -20.999 1.00 94.19 98 VAL A C 1
ATOM 728 O O . VAL A 1 98 ? 14.965 -0.654 -19.885 1.00 94.19 98 VAL A O 1
ATOM 731 N N . ASP A 1 99 ? 15.833 -1.568 -21.757 1.00 93.81 99 ASP A N 1
ATOM 732 C CA . ASP A 1 99 ? 17.250 -1.521 -21.403 1.00 93.81 99 ASP A CA 1
ATOM 733 C C . ASP A 1 99 ? 17.941 -0.297 -22.026 1.00 93.81 99 ASP A C 1
ATOM 735 O O . ASP A 1 99 ? 18.879 0.253 -21.444 1.00 93.81 99 ASP A O 1
ATOM 739 N N . GLY A 1 100 ? 17.433 0.202 -23.157 1.00 92.56 100 GLY A N 1
ATOM 740 C CA . GLY A 1 100 ? 17.936 1.426 -23.772 1.00 92.56 100 GLY A CA 1
ATOM 741 C C . GLY A 1 100 ? 17.239 1.808 -25.081 1.00 92.56 100 GLY A C 1
ATOM 742 O O . GLY A 1 100 ? 16.345 1.110 -25.558 1.00 92.56 100 GLY A O 1
ATOM 743 N N . PRO A 1 101 ? 17.657 2.917 -25.713 1.00 89.69 101 PRO A N 1
ATOM 744 C CA . PRO A 1 101 ? 17.055 3.403 -26.956 1.00 89.69 101 PRO A CA 1
ATOM 745 C C . PRO A 1 101 ? 17.168 2.409 -28.123 1.00 89.69 101 PRO A C 1
ATOM 747 O O . PRO A 1 101 ? 16.338 2.441 -29.029 1.00 89.69 101 PRO A O 1
ATOM 750 N N . GLU A 1 102 ? 18.140 1.493 -28.090 1.00 89.81 102 GLU A N 1
ATOM 751 C CA . GLU A 1 102 ? 18.297 0.439 -29.099 1.00 89.81 102 GLU A CA 1
ATOM 752 C C . GLU A 1 102 ? 17.115 -0.543 -29.145 1.00 89.81 102 GLU A C 1
ATOM 754 O O . GLU A 1 102 ? 16.873 -1.140 -30.191 1.00 89.81 102 GLU A O 1
ATOM 759 N N . ASP A 1 103 ? 16.307 -0.646 -28.086 1.00 90.56 103 ASP A N 1
ATOM 760 C CA . ASP A 1 103 ? 15.128 -1.527 -28.065 1.00 90.56 103 ASP A CA 1
ATOM 761 C C . ASP A 1 103 ? 14.048 -1.112 -29.080 1.00 90.56 103 ASP A C 1
ATOM 763 O O . ASP A 1 103 ? 13.137 -1.878 -29.398 1.00 90.56 103 ASP A O 1
ATOM 767 N N . TRP A 1 104 ? 14.144 0.107 -29.615 1.00 89.31 104 TRP A N 1
ATOM 768 C CA . TRP A 1 104 ? 13.274 0.594 -30.681 1.00 89.31 104 TRP A CA 1
ATOM 769 C C . TRP A 1 104 ? 13.671 0.085 -32.072 1.00 89.31 104 TRP A C 1
ATOM 771 O O . TRP A 1 104 ? 12.866 0.158 -33.011 1.00 89.31 104 TRP A O 1
ATOM 781 N N . VAL A 1 105 ? 14.883 -0.467 -32.218 1.00 84.94 105 VAL A N 1
ATOM 782 C CA . VAL A 1 105 ? 15.382 -1.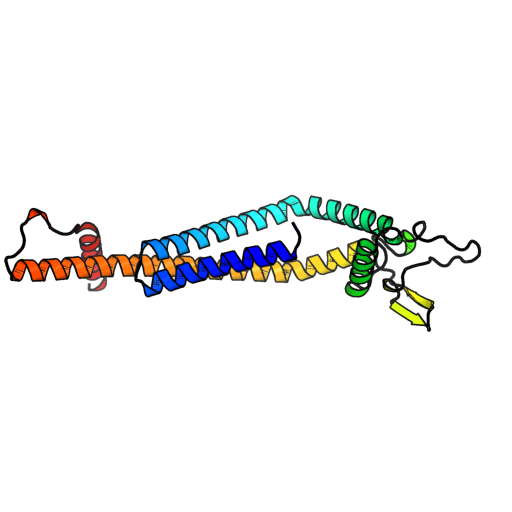050 -33.467 1.00 84.94 105 VAL A CA 1
ATOM 783 C C . VAL A 1 105 ? 14.575 -2.315 -33.781 1.00 84.94 105 VAL A C 1
ATOM 785 O O . VAL A 1 105 ? 14.745 -3.361 -33.166 1.00 84.94 105 VAL A O 1
ATOM 788 N N . GLY A 1 106 ? 13.664 -2.212 -34.753 1.00 76.31 106 GLY A N 1
ATOM 789 C CA . GLY A 1 106 ? 12.773 -3.303 -35.173 1.00 76.31 106 GLY A CA 1
ATOM 790 C C . GLY A 1 106 ? 11.296 -3.095 -34.825 1.00 76.31 106 GLY A C 1
ATOM 791 O O . GLY A 1 106 ? 10.450 -3.816 -35.350 1.00 76.31 106 GLY A O 1
ATOM 792 N N . ILE A 1 107 ? 10.971 -2.088 -34.009 1.00 82.25 107 ILE A N 1
ATOM 793 C CA . ILE A 1 107 ? 9.582 -1.678 -33.737 1.00 82.25 107 ILE A CA 1
ATOM 794 C C . ILE A 1 107 ? 9.140 -0.620 -34.743 1.00 82.25 107 ILE A C 1
ATOM 796 O O . ILE A 1 107 ? 8.049 -0.707 -35.308 1.00 82.25 107 ILE A O 1
ATOM 800 N N . PHE A 1 108 ? 10.013 0.352 -35.008 1.00 77.31 108 PHE A N 1
ATOM 801 C CA . PHE A 1 108 ? 9.825 1.311 -36.086 1.00 77.31 108 PHE A CA 1
ATOM 802 C C . PHE A 1 108 ? 10.650 0.913 -37.315 1.00 77.31 108 PHE A C 1
ATOM 804 O O . PHE A 1 108 ? 11.779 0.435 -37.171 1.00 77.31 108 PHE A O 1
ATOM 811 N N . PRO A 1 109 ? 10.120 1.110 -38.536 1.00 65.25 109 PRO A N 1
ATOM 812 C CA . PRO A 1 109 ? 10.887 0.879 -39.751 1.00 65.25 109 PRO A CA 1
ATOM 813 C C . PRO A 1 109 ? 12.054 1.870 -39.811 1.00 65.25 109 PRO A C 1
ATOM 815 O O . PRO A 1 109 ? 11.842 3.083 -39.878 1.00 65.25 109 PRO A O 1
ATOM 818 N N . GLN A 1 110 ? 13.289 1.365 -39.795 1.00 62.09 110 GLN A N 1
ATOM 819 C CA . GLN A 1 110 ? 14.456 2.209 -40.038 1.00 62.09 110 GLN A CA 1
ATOM 820 C C . GLN A 1 110 ? 14.464 2.694 -41.491 1.00 62.09 110 GLN A C 1
ATOM 822 O O . GLN A 1 110 ? 14.152 1.942 -42.416 1.00 62.09 110 GLN A O 1
ATOM 827 N N . LYS A 1 111 ? 14.837 3.959 -41.708 1.00 57.22 111 LYS A N 1
ATOM 828 C CA . LYS A 1 111 ? 15.200 4.433 -43.048 1.00 57.22 111 LYS A CA 1
ATOM 829 C C . LYS A 1 111 ? 16.627 3.969 -43.330 1.00 57.22 111 LYS A C 1
ATOM 831 O O . LYS A 1 111 ? 17.525 4.317 -42.576 1.00 57.22 111 LYS A O 1
ATOM 836 N N . GLU A 1 112 ? 16.835 3.248 -44.432 1.00 54.78 112 GLU A N 1
ATOM 837 C CA . GLU A 1 112 ? 18.125 2.640 -44.825 1.00 54.78 112 GLU A CA 1
ATOM 838 C C . GLU A 1 112 ? 19.311 3.620 -44.970 1.00 54.78 112 GLU A C 1
ATOM 840 O O . GLU A 1 112 ? 20.436 3.201 -45.215 1.00 54.78 112 GLU A O 1
ATOM 845 N N . THR A 1 113 ? 19.085 4.930 -44.846 1.00 54.69 113 THR A N 1
ATOM 846 C CA . THR A 1 113 ? 20.067 5.977 -45.156 1.00 54.69 113 THR A CA 1
ATOM 847 C C . THR A 1 113 ? 20.593 6.742 -43.939 1.00 54.69 113 THR A C 1
ATOM 849 O O . THR A 1 113 ? 21.308 7.725 -44.126 1.00 54.69 113 THR A O 1
ATOM 852 N N . SER A 1 114 ? 20.235 6.365 -42.709 1.00 57.56 114 SER A N 1
ATOM 853 C CA . SER A 1 114 ? 20.693 7.064 -41.499 1.00 57.56 114 SER A CA 1
ATOM 854 C C . SER A 1 114 ? 21.000 6.098 -40.360 1.00 57.56 114 SER A C 1
ATOM 856 O O . SER A 1 114 ? 20.111 5.357 -39.957 1.00 57.56 114 SER A O 1
ATOM 858 N N . ASP A 1 115 ? 22.186 6.213 -39.758 1.00 59.47 115 ASP A N 1
ATOM 859 C CA . ASP A 1 115 ? 22.583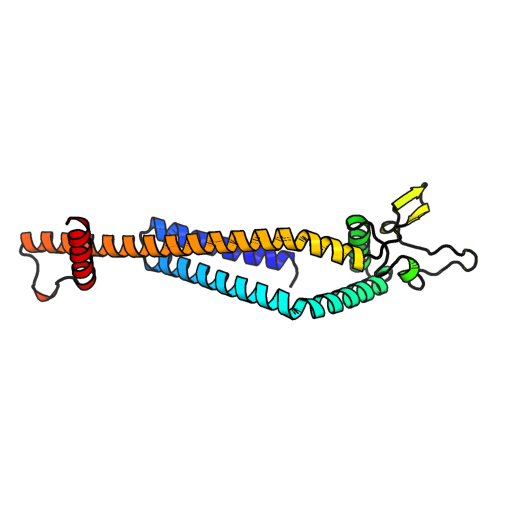 5.509 -38.520 1.00 59.47 115 ASP A CA 1
ATOM 860 C C . ASP A 1 115 ? 21.794 5.970 -37.268 1.00 59.47 115 ASP A C 1
ATOM 862 O O . ASP A 1 115 ? 22.130 5.631 -36.135 1.00 59.47 115 ASP A O 1
ATOM 866 N N . ALA A 1 116 ? 20.752 6.787 -37.447 1.00 65.75 116 ALA A N 1
ATOM 867 C CA . ALA A 1 116 ? 19.949 7.344 -36.370 1.00 65.75 116 ALA A CA 1
ATOM 868 C C . ALA A 1 116 ? 18.823 6.376 -35.972 1.00 65.75 116 ALA A C 1
ATOM 870 O O . ALA A 1 116 ? 17.943 6.057 -36.775 1.00 65.75 116 ALA A O 1
ATOM 871 N N . VAL A 1 117 ? 18.828 5.942 -34.709 1.00 73.31 117 VAL A N 1
ATOM 872 C CA . VAL A 1 117 ? 17.740 5.155 -34.114 1.00 73.31 117 VAL A CA 1
ATOM 873 C C . VAL A 1 117 ? 16.481 6.021 -34.027 1.00 73.31 117 VAL A C 1
ATOM 875 O O . VAL A 1 117 ? 16.502 7.098 -33.434 1.00 73.31 117 VAL A O 1
ATOM 878 N N . TYR A 1 118 ? 15.377 5.557 -34.619 1.00 80.94 118 TYR A N 1
ATOM 879 C CA . TYR A 1 118 ? 14.088 6.235 -34.498 1.00 80.94 118 TYR A CA 1
ATOM 880 C C . TYR A 1 118 ? 13.407 5.836 -33.189 1.00 80.94 118 TYR A C 1
ATOM 882 O O . TYR A 1 118 ? 13.126 4.659 -32.961 1.00 80.94 118 TYR A O 1
ATOM 890 N N . VAL A 1 119 ? 13.128 6.831 -32.354 1.00 86.81 119 VAL A N 1
ATOM 891 C CA . VAL A 1 119 ? 12.499 6.691 -31.037 1.00 86.81 119 VAL A CA 1
ATOM 892 C C . VAL A 1 119 ? 11.227 7.545 -30.982 1.00 86.81 119 VAL A C 1
ATOM 894 O O . VAL A 1 119 ? 11.117 8.517 -31.737 1.00 86.81 119 VAL A O 1
ATOM 897 N N . PRO A 1 120 ? 10.247 7.218 -30.122 1.00 88.88 120 PRO A N 1
ATOM 898 C CA . PRO A 1 120 ? 9.071 8.063 -29.950 1.00 88.88 120 PRO A CA 1
ATOM 899 C C . PRO A 1 120 ? 9.432 9.390 -29.272 1.00 88.88 120 PRO A C 1
ATOM 901 O O . PRO A 1 120 ? 10.424 9.494 -28.551 1.00 88.88 120 PRO A O 1
ATOM 904 N N . GLU A 1 121 ? 8.577 10.399 -29.440 1.00 87.88 121 GLU A N 1
ATOM 905 C CA . GLU A 1 121 ? 8.762 11.735 -28.853 1.00 87.88 121 GLU A CA 1
ATOM 906 C C . GLU A 1 121 ? 8.904 11.697 -27.319 1.00 87.88 121 GLU A C 1
ATOM 908 O O . GLU A 1 121 ? 9.595 12.517 -26.724 1.00 87.88 121 GLU A O 1
ATOM 913 N N . SER A 1 122 ? 8.282 10.720 -26.656 1.00 90.56 122 SER A N 1
ATOM 914 C CA . SER A 1 122 ? 8.393 10.497 -25.209 1.00 90.56 122 SER A CA 1
ATOM 915 C C . SER A 1 122 ? 9.799 10.151 -24.716 1.00 90.56 122 SER A C 1
ATOM 917 O O . SER A 1 122 ? 10.060 10.299 -23.526 1.00 90.56 122 SER A O 1
ATOM 919 N N . CYS A 1 123 ? 10.681 9.694 -25.606 1.00 91.19 123 CYS A N 1
ATOM 920 C CA . CYS A 1 123 ? 12.075 9.357 -25.322 1.00 91.19 123 CYS A CA 1
ATOM 921 C C . CYS A 1 123 ? 13.030 10.557 -25.521 1.00 91.19 123 CYS A C 1
ATOM 923 O O . CYS A 1 123 ? 14.213 10.472 -25.184 1.00 91.19 123 CYS A O 1
ATOM 925 N N . CYS A 1 124 ? 12.535 11.686 -26.036 1.00 89.56 124 CYS A N 1
ATOM 926 C CA . CYS A 1 124 ? 13.345 12.874 -26.291 1.00 89.56 124 CYS A CA 1
ATOM 927 C C . CYS A 1 124 ? 13.547 13.705 -25.023 1.00 89.56 124 CYS A C 1
ATOM 929 O O . CYS A 1 124 ? 12.583 14.124 -24.383 1.00 89.56 124 CYS A O 1
ATOM 931 N N . ALA A 1 125 ? 14.811 13.970 -24.698 1.00 84.94 125 ALA A N 1
ATOM 932 C CA . ALA A 1 125 ? 15.213 14.883 -23.636 1.00 84.94 125 ALA A CA 1
ATOM 933 C C . ALA A 1 125 ? 15.109 16.344 -24.096 1.00 84.94 125 ALA A C 1
ATOM 935 O O . ALA A 1 125 ? 14.657 17.203 -23.341 1.00 84.94 125 ALA A O 1
ATOM 936 N N . GLU A 1 126 ? 15.474 16.610 -25.354 1.00 81.56 126 GLU A N 1
ATOM 937 C CA . GLU A 1 126 ? 15.401 17.938 -25.959 1.00 81.56 126 GLU A CA 1
ATOM 938 C C . GLU A 1 126 ? 14.806 17.874 -27.374 1.00 81.56 126 GLU A C 1
ATOM 940 O O . GLU A 1 126 ? 15.178 17.035 -28.205 1.00 81.56 126 GLU A O 1
ATOM 945 N N . LEU A 1 127 ? 13.855 18.773 -27.635 1.00 77.88 127 LEU A N 1
ATOM 946 C CA . LEU A 1 127 ? 13.148 18.904 -28.907 1.00 77.88 127 LEU A CA 1
ATOM 947 C C . LEU A 1 127 ? 13.693 20.111 -29.677 1.00 77.88 127 LEU A C 1
ATOM 949 O O . LEU A 1 127 ? 13.604 21.238 -29.190 1.00 77.88 127 LEU A O 1
ATOM 953 N N . ASP A 1 128 ? 14.179 19.889 -30.900 1.00 75.81 128 ASP A N 1
ATOM 954 C CA . ASP A 1 128 ? 14.484 20.960 -31.856 1.00 75.81 128 ASP A CA 1
ATOM 955 C C . ASP A 1 128 ? 13.384 21.004 -32.930 1.00 75.81 128 ASP A C 1
ATOM 957 O O . ASP A 1 128 ? 13.400 20.299 -33.947 1.00 75.81 128 ASP A O 1
ATOM 961 N N . GLY A 1 129 ? 12.331 21.775 -32.646 1.00 76.81 129 GLY A N 1
ATOM 962 C CA . GLY A 1 129 ? 11.116 21.807 -33.4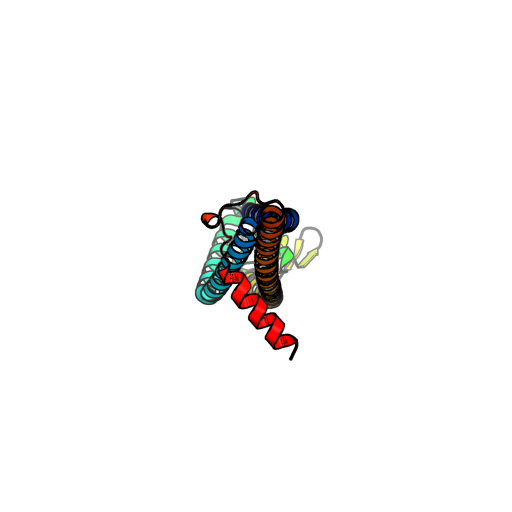61 1.00 76.81 129 GLY A CA 1
ATOM 963 C C . GLY A 1 129 ? 10.313 20.505 -33.360 1.00 76.81 129 GLY A C 1
ATOM 964 O O . GLY A 1 129 ? 9.740 20.219 -32.314 1.00 76.81 129 GLY A O 1
ATOM 965 N N . LEU A 1 130 ? 10.230 19.742 -34.459 1.00 69.81 130 LEU A N 1
ATOM 966 C CA . LEU A 1 130 ? 9.573 18.420 -34.505 1.00 69.81 130 LEU A CA 1
ATOM 967 C C . LEU A 1 130 ? 10.570 17.249 -34.442 1.00 69.81 130 LEU A C 1
ATOM 969 O O . LEU A 1 130 ? 10.152 16.094 -34.504 1.00 69.81 130 LEU A O 1
ATOM 973 N N . ASN A 1 131 ? 11.874 17.526 -34.364 1.00 72.44 131 ASN A N 1
ATOM 974 C CA . ASN A 1 131 ? 12.902 16.493 -34.354 1.00 72.44 131 ASN A CA 1
ATOM 975 C C . ASN A 1 131 ? 13.472 16.309 -32.945 1.00 72.44 131 ASN A C 1
ATOM 977 O O . ASN A 1 131 ? 13.703 17.268 -32.210 1.00 72.44 131 ASN A O 1
ATOM 981 N N . CYS A 1 132 ? 13.727 15.052 -32.594 1.00 78.94 132 CYS A N 1
ATOM 982 C CA . CYS A 1 132 ? 14.450 14.681 -31.387 1.00 78.94 132 CYS A CA 1
ATOM 983 C C . CYS A 1 132 ? 15.930 15.040 -31.565 1.00 78.94 132 CYS A C 1
ATOM 985 O O . CYS A 1 132 ? 16.588 14.443 -32.418 1.00 78.94 132 CYS A O 1
ATOM 987 N N . SER A 1 133 ? 16.439 16.017 -30.810 1.00 80.25 133 SER A N 1
ATOM 988 C CA . SER A 1 133 ? 17.862 16.389 -30.862 1.00 80.25 133 SER A CA 1
ATOM 989 C C . SER A 1 133 ? 18.689 15.478 -29.955 1.00 80.25 133 SER A C 1
ATOM 991 O O . SER A 1 133 ? 19.719 14.941 -30.362 1.00 80.25 133 SER A O 1
ATOM 993 N N . GLU A 1 134 ? 18.181 15.233 -28.746 1.00 85.56 134 GLU A N 1
ATOM 994 C CA . GLU A 1 134 ? 18.804 14.373 -27.745 1.00 85.56 134 GLU A CA 1
ATOM 995 C C . GLU A 1 134 ? 17.751 13.446 -27.129 1.00 85.56 134 GLU A C 1
ATOM 997 O O . GLU A 1 134 ? 16.637 13.873 -26.815 1.00 85.56 134 GLU A O 1
ATOM 1002 N N . TYR A 1 135 ? 18.097 12.170 -26.963 1.00 88.75 135 TYR A N 1
ATOM 1003 C CA . TYR A 1 135 ? 17.236 11.150 -26.366 1.00 88.75 135 TYR A CA 1
ATOM 1004 C C . TYR A 1 135 ? 17.825 10.616 -25.062 1.00 88.75 135 TYR A C 1
ATOM 1006 O O . TYR A 1 135 ? 19.037 10.644 -24.841 1.00 88.75 135 TYR A O 1
ATOM 1014 N N . PHE A 1 136 ? 16.968 10.082 -24.193 1.00 92.00 136 PHE A N 1
ATOM 1015 C CA . PHE A 1 136 ? 17.420 9.477 -22.945 1.00 92.00 136 PHE A CA 1
ATOM 1016 C C . PHE A 1 136 ? 18.223 8.195 -23.210 1.00 92.00 136 PHE A C 1
ATOM 1018 O O . PHE A 1 136 ? 17.725 7.239 -23.798 1.00 92.00 136 PHE A O 1
ATOM 1025 N N . LEU A 1 137 ? 19.465 8.149 -22.721 1.00 90.31 137 LEU A N 1
ATOM 1026 C CA . LEU A 1 137 ? 20.341 6.971 -22.824 1.00 90.31 137 LEU A CA 1
ATOM 1027 C C . LEU A 1 137 ? 20.031 5.891 -21.775 1.00 90.31 137 LEU A C 1
ATOM 1029 O O . LEU A 1 137 ? 20.455 4.750 -21.918 1.00 90.31 137 LEU A O 1
ATOM 1033 N N . SER A 1 138 ? 19.335 6.248 -20.692 1.00 94.19 138 SER A N 1
ATOM 1034 C CA . SER A 1 138 ? 18.995 5.309 -19.618 1.00 94.19 138 SER A CA 1
ATOM 1035 C C . SER A 1 138 ? 17.795 4.439 -19.997 1.00 94.19 138 SER A C 1
ATOM 1037 O O . SER A 1 138 ? 16.744 4.976 -20.347 1.00 94.19 138 SER A O 1
ATOM 1039 N N . GLY A 1 139 ? 17.909 3.121 -19.822 1.00 94.50 139 GLY A N 1
ATOM 1040 C CA . GLY A 1 139 ? 16.779 2.195 -19.906 1.00 94.50 139 GLY A CA 1
ATOM 1041 C C . GLY A 1 139 ? 15.725 2.443 -18.826 1.00 94.50 139 GLY A C 1
ATOM 1042 O O . GLY A 1 139 ? 16.040 2.797 -17.680 1.00 94.50 139 GLY A O 1
ATOM 1043 N N . CYS A 1 140 ? 14.450 2.254 -19.169 1.00 95.44 140 CYS A N 1
ATOM 1044 C CA . CYS A 1 140 ? 13.360 2.444 -18.215 1.00 95.44 140 CYS A CA 1
ATOM 1045 C C . CYS A 1 140 ? 13.324 1.391 -17.114 1.00 95.44 140 CYS A C 1
ATOM 1047 O O . CYS A 1 140 ? 12.850 1.691 -16.019 1.00 95.44 140 CYS A O 1
ATOM 1049 N N . LEU A 1 141 ? 13.836 0.186 -17.362 1.00 94.25 141 LEU A N 1
ATOM 1050 C CA . LEU A 1 141 ? 13.904 -0.866 -16.355 1.00 94.25 141 LEU A CA 1
ATOM 1051 C C . LEU A 1 141 ? 14.805 -0.451 -15.184 1.00 94.25 141 LEU A C 1
ATOM 1053 O O . LEU A 1 141 ? 14.394 -0.526 -14.024 1.00 94.25 141 LEU A O 1
ATOM 1057 N N . ASP A 1 142 ? 16.002 0.053 -15.482 1.00 93.25 142 ASP A N 1
ATOM 1058 C CA . ASP A 1 142 ? 16.965 0.494 -14.471 1.00 93.25 142 ASP A CA 1
ATOM 1059 C C . ASP A 1 142 ? 16.479 1.734 -13.720 1.00 93.25 142 ASP A C 1
ATOM 1061 O O . ASP A 1 142 ? 16.530 1.779 -12.485 1.00 93.25 142 ASP A O 1
ATOM 1065 N N . ARG A 1 143 ? 15.930 2.725 -14.438 1.00 93.94 143 ARG A N 1
ATOM 1066 C CA . ARG A 1 143 ? 15.325 3.909 -13.806 1.00 93.94 143 ARG A CA 1
ATOM 1067 C C . ARG A 1 143 ? 14.151 3.528 -12.913 1.00 93.94 143 ARG A C 1
ATOM 1069 O O . ARG A 1 143 ? 14.062 4.016 -11.787 1.00 93.94 143 ARG A O 1
ATOM 1076 N N . MET A 1 144 ? 13.290 2.614 -13.358 1.00 92.19 144 MET A N 1
ATOM 1077 C CA . MET A 1 144 ? 12.185 2.114 -12.546 1.00 92.19 144 MET A CA 1
ATOM 1078 C C . MET A 1 144 ? 12.698 1.379 -11.302 1.00 92.19 144 MET A C 1
ATOM 1080 O O . MET A 1 144 ? 12.190 1.623 -10.210 1.00 92.19 144 MET A O 1
ATOM 1084 N N . HIS A 1 145 ? 13.728 0.538 -11.417 1.00 89.12 145 HIS A N 1
ATOM 1085 C CA . HIS A 1 145 ? 14.343 -0.118 -10.262 1.00 89.12 145 HIS A CA 1
ATOM 1086 C C . HIS A 1 145 ? 14.911 0.877 -9.248 1.00 89.12 145 HIS A C 1
ATOM 1088 O O . HIS A 1 145 ? 14.688 0.712 -8.046 1.00 89.12 145 HIS A O 1
ATOM 1094 N N . PHE A 1 146 ? 15.593 1.923 -9.716 1.00 90.06 146 PHE A N 1
ATOM 1095 C CA . PHE A 1 146 ? 16.113 2.984 -8.858 1.00 90.06 146 PHE A CA 1
ATOM 1096 C C . PHE A 1 146 ? 14.984 3.723 -8.124 1.00 90.06 146 PHE A C 1
ATOM 1098 O O . PHE A 1 146 ? 15.012 3.848 -6.897 1.00 90.06 146 PHE A O 1
ATOM 1105 N N . VAL A 1 147 ? 13.943 4.136 -8.856 1.00 88.75 147 VAL A N 1
ATOM 1106 C CA . VAL A 1 147 ? 12.780 4.836 -8.289 1.00 88.75 147 VAL A CA 1
ATOM 1107 C C . VAL A 1 147 ? 12.016 3.954 -7.305 1.00 88.75 147 VAL A C 1
ATOM 1109 O O . VAL A 1 147 ? 11.638 4.429 -6.233 1.00 88.75 147 VAL A O 1
ATOM 1112 N N . ILE A 1 148 ? 11.815 2.670 -7.616 1.00 88.62 148 ILE A N 1
ATOM 1113 C CA . ILE A 1 148 ? 11.191 1.708 -6.700 1.00 88.62 148 ILE A CA 1
ATOM 1114 C C . ILE A 1 148 ? 12.046 1.551 -5.445 1.00 88.62 148 ILE A C 1
ATOM 1116 O O . ILE A 1 148 ? 11.494 1.573 -4.351 1.00 88.62 148 ILE A O 1
ATOM 1120 N N . GLY A 1 149 ? 13.370 1.433 -5.570 1.00 87.38 149 GLY A N 1
ATOM 1121 C CA . GLY A 1 149 ? 14.273 1.318 -4.424 1.00 87.38 149 GLY A CA 1
ATOM 1122 C C . GLY A 1 149 ? 14.198 2.531 -3.495 1.00 87.38 149 GLY A C 1
ATOM 1123 O O . GLY A 1 149 ? 14.056 2.380 -2.282 1.00 87.38 149 GLY A O 1
ATOM 1124 N N . GLN A 1 150 ? 14.207 3.739 -4.061 1.00 87.25 150 GLN A N 1
ATOM 1125 C CA . GLN A 1 150 ? 14.075 4.975 -3.290 1.00 87.25 150 GLN A CA 1
ATOM 1126 C C . GLN A 1 150 ? 12.678 5.113 -2.662 1.00 87.25 150 GLN A C 1
ATOM 1128 O O . GLN A 1 150 ? 12.538 5.479 -1.493 1.00 87.25 150 GLN A O 1
ATOM 1133 N N . SER A 1 151 ? 11.634 4.758 -3.410 1.00 88.56 151 SER A N 1
ATOM 1134 C CA . SER A 1 151 ? 10.245 4.806 -2.943 1.00 88.56 151 SER A CA 1
ATOM 1135 C C . SER A 1 151 ? 9.923 3.707 -1.929 1.00 88.56 151 SER A C 1
ATOM 1137 O O . SER A 1 151 ? 9.050 3.898 -1.083 1.00 88.56 151 SER A O 1
ATOM 1139 N N . ALA A 1 152 ? 10.641 2.581 -1.948 1.00 88.56 152 ALA A N 1
ATOM 1140 C CA . ALA A 1 152 ? 10.445 1.473 -1.019 1.00 88.56 152 ALA A CA 1
ATOM 1141 C C . ALA A 1 152 ? 10.623 1.922 0.434 1.00 88.56 152 ALA A C 1
ATOM 1143 O O . ALA A 1 152 ? 9.881 1.472 1.304 1.00 88.56 152 ALA A O 1
ATOM 1144 N N . MET A 1 153 ? 11.534 2.864 0.699 1.00 88.38 153 MET A N 1
ATOM 1145 C CA . MET A 1 153 ? 11.710 3.436 2.036 1.00 88.38 153 MET A CA 1
ATOM 1146 C C . MET A 1 153 ? 10.480 4.237 2.490 1.00 88.38 153 MET A C 1
ATOM 1148 O O . MET A 1 153 ? 10.048 4.109 3.640 1.00 88.38 153 MET A O 1
ATOM 1152 N N . MET A 1 154 ? 9.872 5.020 1.592 1.00 90.75 154 MET A N 1
ATOM 1153 C CA . MET A 1 154 ? 8.632 5.746 1.892 1.00 90.75 154 MET A CA 1
ATOM 1154 C C . MET A 1 154 ? 7.469 4.779 2.135 1.00 90.75 154 MET A C 1
ATOM 1156 O O . MET A 1 154 ? 6.734 4.939 3.108 1.00 90.75 154 MET A O 1
ATOM 1160 N N . ILE A 1 155 ? 7.340 3.736 1.307 1.00 91.69 155 ILE A N 1
ATOM 1161 C CA . ILE A 1 155 ? 6.310 2.698 1.467 1.00 91.69 155 ILE A CA 1
ATOM 1162 C C . ILE A 1 155 ? 6.486 1.965 2.801 1.00 91.69 155 ILE A C 1
ATOM 1164 O O . ILE A 1 155 ? 5.520 1.815 3.547 1.00 91.69 155 ILE A O 1
ATOM 1168 N N . ALA A 1 156 ? 7.714 1.562 3.139 1.00 92.00 156 ALA A N 1
ATOM 1169 C CA . ALA A 1 156 ? 8.027 0.893 4.399 1.00 92.00 156 ALA A CA 1
ATOM 1170 C C . ALA A 1 156 ? 7.691 1.772 5.612 1.00 92.00 156 ALA A C 1
ATOM 1172 O O . ALA A 1 156 ? 7.130 1.289 6.598 1.00 92.00 156 ALA A O 1
ATOM 1173 N N . THR A 1 157 ? 7.973 3.074 5.526 1.00 93.50 157 THR A N 1
ATOM 1174 C CA . THR A 1 157 ? 7.606 4.041 6.571 1.00 93.50 157 THR A CA 1
ATOM 1175 C C . THR A 1 157 ? 6.086 4.159 6.709 1.00 93.50 157 THR A C 1
ATOM 1177 O O . THR A 1 157 ? 5.562 4.145 7.826 1.00 93.50 157 THR A O 1
ATOM 1180 N N . GLY A 1 158 ? 5.363 4.214 5.585 1.00 94.44 158 GLY A N 1
ATOM 1181 C CA . GLY A 1 158 ? 3.901 4.217 5.558 1.00 94.44 158 GLY A CA 1
ATOM 1182 C C . GLY A 1 158 ? 3.307 2.973 6.219 1.00 94.44 158 GLY A C 1
ATOM 1183 O O . GLY A 1 158 ? 2.505 3.105 7.140 1.00 94.44 158 GLY A O 1
ATOM 1184 N N . ALA A 1 159 ? 3.760 1.780 5.822 1.00 94.19 159 ALA A N 1
ATOM 1185 C CA . ALA A 1 159 ? 3.335 0.511 6.418 1.00 94.19 159 ALA A CA 1
ATOM 1186 C C . ALA A 1 159 ? 3.624 0.472 7.928 1.00 94.19 159 ALA A C 1
ATOM 1188 O O . ALA A 1 159 ? 2.735 0.241 8.738 1.00 94.19 159 ALA A O 1
ATOM 1189 N N . THR A 1 160 ? 4.836 0.844 8.344 1.00 95.12 160 THR A N 1
ATOM 1190 C CA . THR A 1 160 ? 5.196 0.894 9.773 1.00 95.12 160 THR A CA 1
ATOM 1191 C C . THR A 1 160 ? 4.271 1.823 10.570 1.00 95.12 160 THR A C 1
ATOM 1193 O O . THR A 1 160 ? 3.855 1.495 11.683 1.00 95.12 160 THR A O 1
ATOM 1196 N N . THR A 1 161 ? 3.906 2.972 9.995 1.00 96.69 161 THR A N 1
ATOM 1197 C CA . THR A 1 161 ? 2.973 3.920 10.621 1.00 96.69 161 THR A CA 1
ATOM 1198 C C . THR A 1 161 ? 1.574 3.322 10.750 1.00 96.69 161 THR A C 1
ATOM 1200 O O . THR A 1 161 ? 0.945 3.438 11.803 1.00 96.69 161 THR A O 1
ATOM 1203 N N . VAL A 1 162 ? 1.089 2.655 9.701 1.00 95.56 162 VAL A N 1
ATOM 1204 C CA . VAL A 1 162 ? -0.216 1.986 9.693 1.00 95.56 162 VAL A CA 1
ATOM 1205 C C . VAL A 1 162 ? -0.261 0.879 10.749 1.00 95.56 162 VAL A C 1
ATOM 1207 O O . VAL A 1 162 ? -1.168 0.887 11.583 1.00 95.56 162 VAL A O 1
ATOM 1210 N N . ALA A 1 163 ? 0.747 0.008 10.795 1.00 96.56 163 ALA A N 1
ATOM 1211 C CA . ALA A 1 163 ? 0.892 -1.023 11.817 1.00 96.56 163 ALA A CA 1
ATOM 1212 C C . ALA A 1 163 ? 0.862 -0.442 13.244 1.00 96.56 163 ALA A C 1
ATOM 1214 O O . ALA A 1 163 ? 0.143 -0.938 14.114 1.00 96.56 163 ALA A O 1
ATOM 1215 N N . PHE A 1 164 ? 1.585 0.655 13.491 1.00 97.19 164 PHE A N 1
ATOM 1216 C CA . PHE A 1 164 ? 1.583 1.323 14.794 1.00 97.19 164 PHE A CA 1
ATOM 1217 C C . PHE A 1 164 ? 0.193 1.860 15.174 1.00 97.19 164 PHE A C 1
ATOM 1219 O O . PHE A 1 164 ? -0.292 1.616 16.282 1.00 97.19 164 PHE A O 1
ATOM 1226 N N . VAL A 1 165 ? -0.489 2.540 14.246 1.00 96.62 165 VAL A N 1
ATOM 1227 C CA . VAL A 1 165 ? -1.850 3.061 14.462 1.00 96.62 165 VAL A CA 1
ATOM 1228 C C . VAL A 1 165 ? -2.850 1.930 14.712 1.00 96.62 165 VAL A C 1
ATOM 1230 O O . VAL A 1 165 ? -3.711 2.060 15.584 1.00 96.62 165 VAL A O 1
ATOM 1233 N N . GLN A 1 166 ? -2.733 0.804 14.006 1.00 96.25 166 GLN A N 1
ATOM 1234 C CA . GLN A 1 166 ? -3.583 -0.367 14.228 1.00 96.25 166 GLN A CA 1
ATOM 1235 C C . GLN A 1 166 ? -3.399 -0.943 15.634 1.00 96.25 166 GLN A C 1
ATOM 1237 O O . GLN A 1 166 ? -4.395 -1.205 16.309 1.00 96.25 166 GLN A O 1
ATOM 1242 N N . ILE A 1 167 ? -2.155 -1.089 16.108 1.00 96.56 167 ILE A N 1
ATOM 1243 C CA . ILE A 1 167 ? -1.868 -1.582 17.464 1.00 96.56 167 ILE A CA 1
ATOM 1244 C C . ILE A 1 167 ? -2.521 -0.672 18.507 1.00 96.56 167 ILE A C 1
ATOM 1246 O O . ILE A 1 167 ? -3.228 -1.160 19.393 1.00 96.56 167 ILE A O 1
ATOM 1250 N N . LEU A 1 168 ? -2.368 0.648 18.369 1.00 97.12 168 LEU A N 1
ATOM 1251 C CA . LEU A 1 168 ? -3.039 1.609 19.246 1.00 97.12 168 LEU A CA 1
ATOM 1252 C C . LEU A 1 168 ? -4.567 1.489 19.163 1.00 97.12 168 LEU A C 1
ATOM 1254 O O . LEU A 1 168 ? -5.243 1.493 20.191 1.00 97.12 168 LEU A O 1
ATOM 1258 N N . GLY A 1 169 ? -5.120 1.332 17.960 1.00 96.44 169 GLY A N 1
ATOM 1259 C CA . GLY A 1 169 ? -6.553 1.144 17.741 1.00 96.44 169 GLY A CA 1
ATOM 1260 C C . GLY A 1 169 ? -7.099 -0.102 18.440 1.00 96.44 169 GLY A C 1
ATOM 1261 O O . GLY A 1 169 ? -8.139 -0.035 19.097 1.00 96.44 169 GLY A O 1
ATOM 1262 N N . VAL A 1 170 ? -6.371 -1.217 18.362 1.00 96.56 170 VAL A N 1
ATOM 1263 C CA . VAL A 1 170 ? -6.705 -2.480 19.031 1.00 96.56 170 VAL A CA 1
ATOM 1264 C C . VAL A 1 170 ? -6.610 -2.331 20.551 1.00 96.56 170 VAL A C 1
ATOM 1266 O O . VAL A 1 170 ? -7.543 -2.710 21.260 1.00 96.56 170 VAL A O 1
ATOM 1269 N N . MET A 1 171 ? -5.538 -1.719 21.066 1.00 96.38 171 MET A N 1
ATOM 1270 C CA . MET A 1 171 ? -5.389 -1.431 22.497 1.00 96.38 171 MET A CA 1
ATOM 1271 C C . MET A 1 171 ? -6.554 -0.582 23.019 1.00 96.38 171 MET A C 1
ATOM 1273 O O . MET A 1 171 ? -7.200 -0.951 24.002 1.00 96.38 171 MET A O 1
ATOM 1277 N N . CYS A 1 172 ? -6.878 0.514 22.332 1.00 95.94 172 CYS A N 1
ATOM 1278 C CA . CYS A 1 172 ? -8.011 1.373 22.664 1.00 95.94 172 CYS A CA 1
ATOM 1279 C C . CYS A 1 172 ? -9.335 0.603 22.630 1.00 95.94 172 CYS A C 1
ATOM 1281 O O . CYS A 1 172 ? -10.131 0.722 23.561 1.00 95.94 172 CYS A O 1
ATOM 1283 N N . ALA A 1 173 ? -9.566 -0.229 21.612 1.00 95.38 173 ALA A N 1
ATOM 1284 C CA . ALA A 1 173 ? -10.775 -1.039 21.510 1.00 95.38 173 ALA A CA 1
ATOM 1285 C C . ALA A 1 173 ? -10.918 -2.012 22.688 1.00 95.38 173 ALA A C 1
ATOM 1287 O O . ALA A 1 173 ? -11.993 -2.101 23.282 1.00 95.38 173 ALA A O 1
ATOM 1288 N N . PHE A 1 174 ? -9.841 -2.693 23.087 1.00 93.50 174 PHE A N 1
ATOM 1289 C CA . PHE A 1 174 ? -9.862 -3.580 24.251 1.00 93.50 174 PHE A CA 1
ATOM 1290 C C . PHE A 1 174 ? -10.124 -2.825 25.553 1.00 93.50 174 PHE A C 1
ATOM 1292 O O . PHE A 1 174 ? -10.931 -3.278 26.373 1.00 93.50 174 PHE A O 1
ATOM 1299 N N . MET A 1 175 ? -9.497 -1.661 25.730 1.00 94.00 175 MET A N 1
ATOM 1300 C CA . MET A 1 175 ? -9.707 -0.803 26.897 1.00 94.00 175 MET A CA 1
ATOM 1301 C C . MET A 1 175 ? -11.153 -0.296 26.966 1.00 94.00 175 MET A C 1
ATOM 1303 O O . MET A 1 175 ? -11.789 -0.397 28.022 1.00 94.00 175 MET A O 1
ATOM 1307 N N . LEU A 1 176 ? -11.717 0.171 25.846 1.00 93.44 176 LEU A N 1
ATOM 1308 C CA . LEU A 1 176 ? -13.126 0.561 25.761 1.00 93.44 176 LEU A CA 1
ATOM 1309 C C . LEU A 1 176 ? -14.048 -0.626 26.039 1.00 93.44 176 LEU A C 1
ATOM 1311 O O . LEU A 1 176 ? -14.951 -0.510 26.861 1.00 93.44 176 LEU A O 1
ATOM 1315 N N . ALA A 1 177 ? -13.816 -1.782 25.418 1.00 90.88 177 ALA A N 1
ATOM 1316 C CA . ALA A 1 177 ? -14.657 -2.957 25.611 1.00 90.88 177 ALA A CA 1
ATOM 1317 C C . ALA A 1 177 ? -14.650 -3.427 27.075 1.00 90.88 177 ALA A C 1
ATOM 1319 O O . ALA A 1 177 ? -15.707 -3.751 27.620 1.00 90.88 177 ALA A O 1
ATOM 1320 N N . LYS A 1 178 ? -13.484 -3.412 27.738 1.00 89.75 178 LYS A N 1
ATOM 1321 C CA . LYS A 1 178 ? -13.358 -3.700 29.175 1.00 89.75 178 LYS A CA 1
ATOM 1322 C C . LYS A 1 178 ? -14.122 -2.679 30.016 1.00 89.75 178 LYS A C 1
ATOM 1324 O O . LYS A 1 178 ? -14.855 -3.065 30.923 1.00 89.75 178 LYS A O 1
ATOM 1329 N N . THR A 1 179 ? -14.001 -1.395 29.688 1.00 91.38 179 THR A N 1
ATOM 1330 C CA . THR A 1 179 ? -14.687 -0.307 30.398 1.00 91.38 179 THR A CA 1
ATOM 1331 C C . THR A 1 179 ? -16.203 -0.404 30.243 1.00 91.38 179 THR A C 1
ATOM 1333 O O . THR A 1 179 ? -16.928 -0.312 31.228 1.00 91.38 179 THR A O 1
ATOM 1336 N N . ILE A 1 180 ? -16.702 -0.672 29.036 1.00 90.00 180 ILE A N 1
ATOM 1337 C CA . ILE A 1 180 ? -18.131 -0.857 28.771 1.00 90.00 180 ILE A CA 1
ATOM 1338 C C . ILE A 1 180 ? -18.664 -2.078 29.530 1.00 90.00 180 ILE A C 1
ATOM 1340 O O . ILE A 1 180 ? -19.714 -1.975 30.163 1.00 90.00 180 ILE A O 1
ATOM 1344 N N . ARG A 1 181 ? -17.956 -3.220 29.503 1.00 86.94 181 ARG A N 1
ATOM 1345 C CA . ARG A 1 181 ? -18.342 -4.416 30.279 1.00 86.94 181 ARG A CA 1
ATOM 1346 C C . ARG A 1 181 ? -18.446 -4.092 31.768 1.00 86.94 181 ARG A C 1
ATOM 1348 O O . ARG A 1 181 ? -19.492 -4.353 32.356 1.00 86.94 181 ARG A O 1
ATOM 1355 N N . ARG A 1 182 ? -17.433 -3.416 32.320 1.00 86.44 182 ARG A N 1
ATOM 1356 C CA . ARG A 1 182 ? -17.406 -2.961 33.717 1.00 86.44 182 ARG A CA 1
ATOM 1357 C C . ARG A 1 182 ? -18.558 -2.010 34.052 1.00 86.44 182 ARG A C 1
ATOM 1359 O O . ARG A 1 182 ? -19.167 -2.115 35.109 1.00 86.44 182 ARG A O 1
ATOM 1366 N N . THR A 1 183 ? -18.883 -1.065 33.174 1.00 86.75 183 THR A N 1
ATOM 1367 C CA . THR A 1 183 ? -19.989 -0.125 33.410 1.00 86.75 183 THR A CA 1
ATOM 1368 C C . THR A 1 183 ? -21.344 -0.829 33.341 1.00 86.75 183 THR A C 1
ATOM 1370 O O . THR A 1 183 ? -22.227 -0.543 34.151 1.00 86.75 183 THR A O 1
ATOM 1373 N N . LYS A 1 184 ? -21.522 -1.766 32.399 1.00 85.19 184 LYS A N 1
ATOM 1374 C CA . LYS A 1 184 ? -22.754 -2.559 32.269 1.00 85.19 184 LYS A CA 1
ATOM 1375 C C . LYS A 1 184 ? -22.968 -3.472 33.459 1.00 85.19 184 LYS A C 1
ATOM 1377 O O . LYS A 1 184 ? -24.088 -3.489 33.968 1.00 85.19 184 LYS A O 1
ATOM 1382 N N . SER A 1 185 ? -21.913 -4.154 33.912 1.00 83.75 185 SER A N 1
ATOM 1383 C CA . SER A 1 185 ? -21.967 -4.902 35.158 1.00 83.75 185 SER A CA 1
ATOM 1384 C C . SER A 1 185 ? -22.377 -3.929 36.258 1.00 83.75 185 SER A C 1
ATOM 1386 O O . SER A 1 185 ? -23.503 -4.044 36.730 1.00 83.75 185 SER A O 1
ATOM 1388 N N . LEU A 1 186 ? -21.599 -2.880 36.576 1.00 85.38 186 LEU A N 1
ATOM 1389 C CA . LEU A 1 186 ? -21.903 -1.912 37.656 1.00 85.38 186 LEU A CA 1
ATOM 1390 C C . LEU A 1 186 ? -23.360 -1.409 37.675 1.00 85.38 186 LEU A C 1
ATOM 1392 O O . LEU A 1 186 ? -23.970 -1.342 38.745 1.00 85.38 186 LEU A O 1
ATOM 1396 N N . ARG A 1 187 ? -23.932 -1.070 36.512 1.00 85.12 187 ARG A N 1
ATOM 1397 C CA . ARG A 1 187 ? -25.342 -0.658 36.382 1.00 85.12 187 ARG A CA 1
ATOM 1398 C C . ARG A 1 187 ? -26.316 -1.785 36.749 1.00 85.12 187 ARG A C 1
ATOM 1400 O O . ARG A 1 187 ? -27.329 -1.501 37.387 1.00 85.12 187 ARG A O 1
ATOM 1407 N N . ALA A 1 188 ? -26.015 -3.033 36.389 1.00 83.62 188 ALA A N 1
ATOM 1408 C CA . ALA A 1 188 ? -26.770 -4.202 36.824 1.00 83.62 188 ALA A CA 1
ATOM 1409 C C . ALA A 1 188 ? -26.726 -4.350 38.354 1.00 83.62 188 ALA A C 1
ATOM 1411 O O . ALA A 1 188 ? -27.793 -4.347 38.958 1.00 83.62 188 ALA A O 1
ATOM 1412 N N . ALA A 1 189 ? -25.558 -4.360 39.016 1.00 81.75 189 ALA A N 1
ATOM 1413 C CA . ALA A 1 189 ? -25.530 -4.478 40.488 1.00 81.75 189 ALA A CA 1
ATOM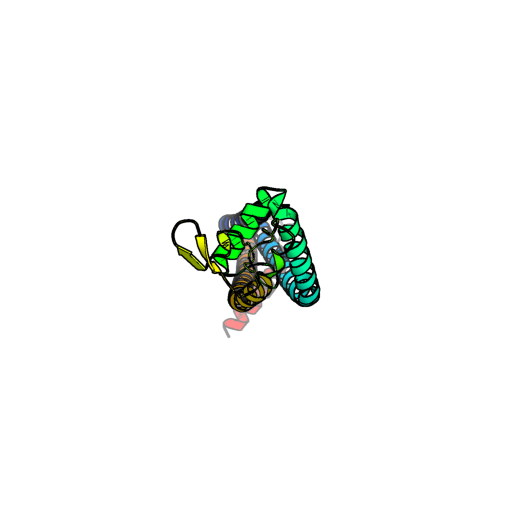 1414 C C . ALA A 1 189 ? -26.258 -3.333 41.211 1.00 81.75 189 ALA A C 1
ATOM 1416 O O . ALA A 1 189 ? -26.970 -3.587 42.178 1.00 81.75 189 ALA A O 1
ATOM 1417 N N . LYS A 1 190 ? -26.140 -2.081 40.739 1.00 85.69 190 LYS A N 1
ATOM 1418 C CA . LYS A 1 190 ? -26.900 -0.956 41.320 1.00 85.69 190 LYS A CA 1
ATOM 1419 C C . LYS A 1 190 ? -28.409 -1.141 41.161 1.00 85.69 190 LYS A C 1
ATOM 1421 O O . LYS A 1 190 ? -29.157 -0.895 42.103 1.00 85.69 190 LYS A O 1
ATOM 1426 N N . ARG A 1 191 ? -28.863 -1.594 39.984 1.00 84.31 191 ARG A N 1
ATOM 1427 C CA . ARG A 1 191 ? -30.274 -1.939 39.749 1.00 84.31 191 ARG A CA 1
ATOM 1428 C C . ARG A 1 191 ? -30.721 -3.044 40.708 1.00 84.31 191 ARG A C 1
ATOM 1430 O O . ARG A 1 191 ? -31.775 -2.910 41.316 1.00 84.31 191 ARG A O 1
ATOM 1437 N N . TRP A 1 192 ? -29.893 -4.069 40.904 1.00 78.44 192 TRP A N 1
ATOM 1438 C CA . TRP A 1 192 ? -30.154 -5.143 41.858 1.00 78.44 192 TRP A CA 1
ATOM 1439 C C . TRP A 1 192 ? -30.328 -4.627 43.295 1.00 78.44 192 TRP A C 1
ATOM 1441 O O . TRP A 1 192 ? -31.314 -4.946 43.956 1.00 78.44 192 TRP A O 1
ATOM 1451 N N . GLN A 1 193 ? -29.423 -3.765 43.763 1.00 82.44 193 GLN A N 1
ATOM 1452 C CA . GLN A 1 193 ? -29.515 -3.160 45.098 1.00 82.44 193 GLN A CA 1
ATOM 1453 C C . GLN A 1 193 ? -30.812 -2.360 45.293 1.00 82.44 193 GLN A C 1
ATOM 1455 O O . GLN A 1 193 ? -31.480 -2.514 46.314 1.00 82.44 193 GLN A O 1
ATOM 1460 N N . LEU A 1 194 ? -31.199 -1.552 44.301 1.00 84.38 194 LEU A N 1
ATOM 1461 C CA . LEU A 1 194 ? -32.437 -0.763 44.341 1.00 84.38 194 LEU A CA 1
ATOM 1462 C C . LEU A 1 194 ? -33.689 -1.647 44.397 1.00 84.38 194 LEU A C 1
ATOM 1464 O O . LEU A 1 194 ? -34.606 -1.398 45.175 1.00 84.38 194 LEU A O 1
ATOM 1468 N N . HIS A 1 195 ? -33.741 -2.705 43.593 1.00 81.19 195 HIS A N 1
ATOM 1469 C CA . HIS A 1 195 ? -34.881 -3.616 43.617 1.00 81.19 195 HIS A CA 1
ATOM 1470 C C . HIS A 1 195 ? -34.963 -4.428 44.924 1.00 81.19 195 HIS A C 1
ATOM 1472 O O . HIS A 1 195 ? -36.065 -4.733 45.384 1.00 81.19 195 HIS A O 1
ATOM 1478 N N . GLN A 1 196 ? -33.825 -4.739 45.556 1.00 80.94 196 GLN A N 1
ATOM 1479 C CA . GLN A 1 196 ? -33.796 -5.395 46.864 1.00 80.94 196 GLN A CA 1
ATOM 1480 C C . GLN A 1 196 ? -34.309 -4.467 47.971 1.00 80.94 196 GLN A C 1
ATOM 1482 O O . GLN A 1 196 ? -35.088 -4.910 48.813 1.00 80.94 196 GLN A O 1
ATOM 1487 N N . SER A 1 197 ? -33.943 -3.178 47.953 1.00 83.31 197 SER A N 1
ATOM 1488 C CA . SER A 1 197 ? -34.461 -2.204 48.926 1.00 83.31 197 SER A CA 1
ATOM 1489 C C . SER A 1 197 ? -35.970 -1.984 48.808 1.00 83.31 197 SER A C 1
ATOM 1491 O O . SER A 1 197 ? -36.614 -1.616 49.783 1.00 83.31 197 SER A O 1
ATOM 1493 N N . LEU A 1 198 ? -36.539 -2.232 47.627 1.00 85.56 198 LEU A N 1
ATOM 1494 C CA . LEU A 1 198 ? -37.979 -2.161 47.387 1.00 85.56 198 LEU A CA 1
ATOM 1495 C C . LEU A 1 198 ? -38.713 -3.480 47.712 1.00 85.56 198 LEU A C 1
ATOM 1497 O O . LEU A 1 198 ? -39.935 -3.529 47.607 1.00 85.56 198 LEU A O 1
ATOM 1501 N N . GLY A 1 199 ? -37.996 -4.548 48.091 1.00 82.25 199 GLY A N 1
ATOM 1502 C CA . GLY A 1 199 ? -38.579 -5.854 48.421 1.00 82.25 199 GLY A CA 1
ATOM 1503 C C . GLY A 1 199 ? -39.166 -6.621 47.227 1.00 82.25 199 GLY A C 1
ATOM 1504 O O . GLY A 1 199 ? -39.983 -7.513 47.429 1.00 82.25 199 GLY A O 1
ATOM 1505 N N . ILE A 1 200 ? -38.777 -6.280 45.989 1.00 77.88 200 ILE A N 1
ATOM 1506 C CA . ILE A 1 200 ? -39.432 -6.767 44.754 1.00 77.88 200 ILE A CA 1
ATOM 1507 C C . ILE A 1 200 ? -38.720 -8.000 44.151 1.00 77.88 200 ILE A C 1
ATOM 1509 O O . ILE A 1 200 ? -39.219 -8.588 43.198 1.00 77.88 200 ILE A O 1
ATOM 1513 N N . MET A 1 201 ? -37.560 -8.424 44.668 1.00 67.81 201 MET A N 1
ATOM 1514 C CA . MET A 1 201 ? -36.751 -9.479 44.030 1.00 67.81 201 MET A CA 1
ATOM 1515 C C . MET A 1 201 ? -36.567 -10.750 44.850 1.00 67.81 201 MET A C 1
ATOM 1517 O O . MET A 1 201 ? -36.375 -10.714 46.065 1.00 67.81 201 MET A O 1
ATOM 1521 N N . ASN A 1 202 ? -36.556 -11.869 44.123 1.00 67.50 202 ASN A N 1
ATOM 1522 C CA . ASN A 1 202 ? -36.285 -13.209 44.625 1.00 67.50 202 ASN A CA 1
ATOM 1523 C C . ASN A 1 202 ? -34.776 -13.520 44.554 1.00 67.50 202 ASN A C 1
ATOM 1525 O O . ASN A 1 202 ? -34.052 -12.956 43.733 1.00 67.50 202 ASN A O 1
ATOM 1529 N N . ARG A 1 203 ? -34.283 -14.414 45.420 1.00 65.25 203 ARG A N 1
ATOM 1530 C CA . ARG A 1 203 ? -32.838 -14.701 45.581 1.00 65.25 203 ARG A CA 1
ATOM 1531 C C . ARG A 1 203 ? -32.169 -15.292 44.329 1.00 65.25 203 ARG A C 1
ATOM 1533 O O . ARG A 1 203 ? -30.951 -15.183 44.202 1.00 65.25 203 ARG A O 1
ATOM 1540 N N . ASP A 1 204 ? -32.960 -15.888 43.440 1.00 63.41 204 ASP A N 1
ATOM 1541 C CA . ASP A 1 204 ? -32.505 -16.664 42.277 1.00 63.41 204 ASP A CA 1
ATOM 1542 C C . ASP A 1 204 ? -32.059 -15.814 41.082 1.00 63.41 204 ASP A C 1
ATOM 1544 O O . ASP A 1 204 ? -31.448 -16.325 40.152 1.00 63.41 204 ASP A O 1
ATOM 1548 N N . ASP A 1 205 ? -32.332 -14.514 41.109 1.00 64.94 205 ASP A N 1
ATOM 1549 C CA . ASP A 1 205 ? -32.146 -13.624 39.959 1.00 64.94 205 ASP A CA 1
ATOM 1550 C C . ASP A 1 205 ? -30.830 -12.799 40.106 1.00 64.94 205 ASP A C 1
ATOM 1552 O O . ASP A 1 205 ? -30.459 -11.969 39.283 1.00 64.94 205 ASP A O 1
ATOM 1556 N N . LYS A 1 206 ? -30.031 -13.113 41.141 1.00 61.97 206 LYS A N 1
ATOM 1557 C CA .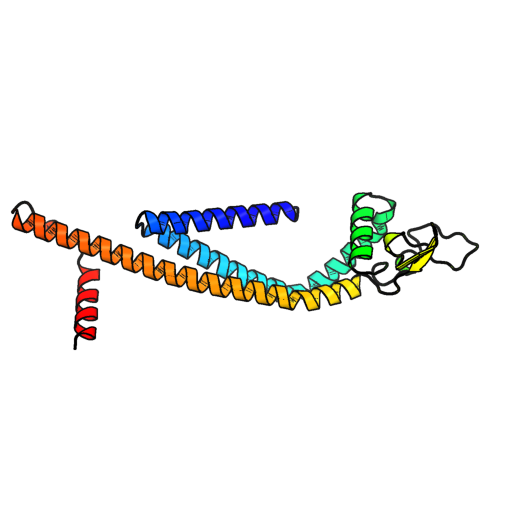 LYS A 1 206 ? -28.735 -12.493 41.472 1.00 61.97 206 LYS A CA 1
ATOM 1558 C C . LYS A 1 206 ? -27.825 -12.338 40.231 1.00 61.97 206 LYS A C 1
ATOM 1560 O O . LYS A 1 206 ? -27.588 -13.315 39.523 1.00 61.97 206 LYS A O 1
ATOM 1565 N N . PRO A 1 207 ? -27.237 -11.148 39.997 1.00 62.53 207 PRO A N 1
ATOM 1566 C CA . PRO A 1 207 ? -26.408 -10.910 38.828 1.00 62.53 207 PRO A CA 1
ATOM 1567 C C . PRO A 1 207 ? -25.115 -11.717 38.929 1.00 62.53 207 PRO A C 1
ATOM 1569 O O . PRO A 1 207 ? -24.552 -11.869 40.019 1.00 62.53 207 PRO A O 1
ATOM 1572 N N . ASP A 1 208 ? -24.637 -12.180 37.778 1.00 59.00 208 ASP A N 1
ATOM 1573 C CA . ASP A 1 208 ? -23.367 -12.885 37.656 1.00 59.00 208 ASP A CA 1
ATOM 1574 C C . ASP A 1 208 ? -22.212 -11.981 38.134 1.00 59.00 208 ASP A C 1
ATOM 1576 O O . ASP A 1 208 ? -21.968 -10.895 37.595 1.00 59.00 208 ASP A O 1
ATOM 1580 N N . TYR A 1 209 ? -21.586 -12.376 39.246 1.00 56.47 209 TYR A N 1
ATOM 1581 C CA . TYR A 1 209 ? -20.738 -11.515 40.081 1.00 56.47 209 TYR A CA 1
ATOM 1582 C C . TYR A 1 209 ? -19.237 -11.716 39.820 1.00 56.47 209 TYR A C 1
ATOM 1584 O O . TYR A 1 209 ? -18.409 -11.025 40.411 1.00 56.47 209 TYR A O 1
ATOM 1592 N N . GLU A 1 210 ? -18.863 -12.646 38.940 1.00 59.09 210 GLU A N 1
ATOM 1593 C CA . GLU A 1 210 ? -17.479 -13.115 38.808 1.00 59.09 210 GLU A CA 1
ATOM 1594 C C . GLU A 1 210 ? -16.497 -11.991 38.399 1.00 59.09 210 GLU A C 1
ATOM 1596 O O . GLU A 1 210 ? -15.395 -11.896 38.952 1.00 59.09 210 GLU A O 1
ATOM 1601 N N . ASP A 1 211 ? -16.940 -11.046 37.557 1.00 57.12 211 ASP A N 1
ATOM 1602 C CA . ASP A 1 211 ? -16.176 -9.854 37.132 1.00 57.12 211 ASP A CA 1
ATOM 1603 C C . ASP A 1 211 ? -15.962 -8.832 38.276 1.00 57.12 211 ASP A C 1
ATOM 1605 O O . ASP A 1 211 ? -14.933 -8.156 38.343 1.00 57.12 211 ASP A O 1
ATOM 1609 N N . TYR A 1 212 ? -16.884 -8.750 39.245 1.00 52.62 212 TYR A N 1
ATOM 1610 C CA . TYR A 1 212 ? -16.802 -7.807 40.372 1.00 52.62 212 TYR A CA 1
ATOM 1611 C C . TYR A 1 212 ? -15.803 -8.213 41.436 1.00 52.62 212 TYR A C 1
ATOM 1613 O O . TYR A 1 212 ? -15.081 -7.370 41.963 1.00 52.62 212 TYR A O 1
ATOM 1621 N N . THR A 1 213 ? -15.759 -9.501 41.759 1.00 56.97 213 THR A N 1
ATOM 1622 C CA . THR A 1 213 ? -14.832 -10.049 42.753 1.00 56.97 213 THR A CA 1
ATOM 1623 C C . THR A 1 213 ? -13.368 -9.842 42.366 1.00 56.97 213 THR A C 1
ATOM 1625 O O . THR A 1 213 ? -12.518 -9.708 43.242 1.00 56.97 213 THR A O 1
ATOM 1628 N N . GLN A 1 214 ? -13.062 -9.794 41.067 1.00 58.12 214 GLN A N 1
ATOM 1629 C CA . GLN A 1 214 ? -11.729 -9.459 40.553 1.00 58.12 214 GLN A CA 1
ATOM 1630 C C . GLN A 1 214 ? -11.447 -7.949 40.635 1.00 58.12 214 GLN A C 1
ATOM 1632 O O . GLN A 1 214 ? -10.332 -7.524 40.935 1.00 58.12 214 GLN A O 1
ATOM 1637 N N . LEU A 1 215 ? -12.476 -7.131 40.411 1.00 57.25 215 LEU A N 1
ATOM 1638 C CA . LEU A 1 215 ? -12.410 -5.674 40.469 1.00 57.25 215 LEU A CA 1
ATOM 1639 C C . LEU A 1 215 ? -12.217 -5.132 41.885 1.00 57.25 215 LEU A C 1
ATOM 1641 O O . LEU A 1 215 ? -11.366 -4.263 42.065 1.00 57.25 215 LEU A O 1
ATOM 1645 N N . ASP A 1 216 ? -12.948 -5.659 42.867 1.00 55.56 216 ASP A N 1
ATOM 1646 C CA . ASP A 1 216 ? -12.784 -5.297 44.278 1.00 55.56 216 ASP A CA 1
ATOM 1647 C C . ASP A 1 216 ? -11.339 -5.558 44.718 1.00 55.56 216 ASP A C 1
ATOM 1649 O O . ASP A 1 216 ? -10.633 -4.624 45.079 1.00 55.56 216 ASP A O 1
ATOM 1653 N N . LYS A 1 217 ? -10.824 -6.771 44.469 1.00 55.28 217 LYS A N 1
ATOM 1654 C CA . LYS A 1 217 ? -9.423 -7.138 44.743 1.00 55.28 217 LYS A CA 1
ATOM 1655 C C . LYS A 1 217 ? -8.403 -6.201 44.085 1.00 55.28 217 LYS A C 1
ATOM 1657 O O . LYS A 1 217 ? -7.404 -5.867 44.713 1.00 55.28 217 LYS A O 1
ATOM 1662 N N . SER A 1 218 ? -8.640 -5.756 42.846 1.00 53.50 218 SER A N 1
ATOM 1663 C CA . SER A 1 218 ? -7.739 -4.821 42.149 1.00 53.50 218 SER A CA 1
ATOM 1664 C C . SER A 1 218 ? -7.776 -3.392 42.707 1.00 53.50 218 SER A C 1
ATOM 1666 O O . SER A 1 218 ? -6.762 -2.699 42.691 1.00 53.50 218 SER A O 1
ATOM 1668 N N . VAL A 1 219 ? -8.931 -2.947 43.216 1.00 56.97 219 VAL A N 1
ATOM 1669 C CA . VAL A 1 219 ? -9.083 -1.634 43.858 1.00 56.97 219 VAL A CA 1
ATOM 1670 C C . VAL A 1 219 ? -8.470 -1.669 45.254 1.00 56.97 219 VAL A C 1
ATOM 1672 O O . VAL A 1 219 ? -7.695 -0.774 45.569 1.00 56.97 219 VAL A O 1
ATOM 1675 N N . THR A 1 220 ? -8.719 -2.724 46.040 1.00 52.72 220 THR A N 1
ATOM 1676 C CA . THR A 1 220 ? -8.123 -2.896 47.375 1.00 52.72 220 THR A CA 1
ATOM 1677 C C . THR A 1 220 ? -6.594 -2.970 47.317 1.00 52.72 220 THR A C 1
ATOM 1679 O O . THR A 1 220 ? -5.929 -2.476 48.221 1.00 52.72 220 THR A O 1
ATOM 1682 N N . TYR A 1 221 ? -6.027 -3.547 46.250 1.00 43.75 221 TYR A N 1
ATOM 1683 C CA . TYR A 1 221 ? -4.574 -3.615 46.048 1.00 43.75 221 TYR A CA 1
ATOM 1684 C C . TYR A 1 221 ? -3.944 -2.260 45.678 1.00 43.75 221 TYR A C 1
ATOM 1686 O O . TYR A 1 221 ? -2.782 -2.035 45.980 1.00 43.75 221 TYR A O 1
ATOM 1694 N N . ASN A 1 222 ? -4.695 -1.345 45.054 1.00 44.38 222 ASN A N 1
ATOM 1695 C CA . ASN A 1 222 ? -4.212 -0.000 44.707 1.00 44.38 222 ASN A CA 1
ATOM 1696 C C . ASN A 1 222 ? -4.439 1.045 45.816 1.00 44.38 222 ASN A C 1
ATOM 1698 O O . ASN A 1 222 ? -4.000 2.184 45.671 1.00 44.38 222 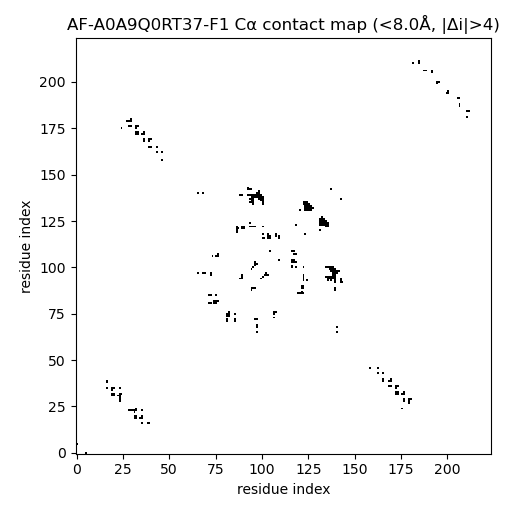ASN A O 1
ATOM 1702 N N . THR A 1 223 ? -5.157 0.694 46.885 1.00 50.50 223 THR A N 1
ATOM 1703 C CA . THR A 1 223 ? -5.442 1.580 48.030 1.00 50.50 223 THR A CA 1
ATOM 1704 C C . THR A 1 223 ? -4.654 1.234 49.297 1.00 50.50 223 THR A C 1
ATOM 1706 O O . THR A 1 223 ? -4.887 1.876 50.319 1.00 50.50 223 THR A O 1
ATOM 1709 N N . ASN A 1 224 ? -3.747 0.252 49.238 1.00 42.34 224 ASN A N 1
ATOM 1710 C CA . ASN A 1 224 ? -2.825 -0.110 50.320 1.00 42.34 224 ASN A CA 1
ATOM 1711 C C . ASN A 1 224 ? -1.378 0.187 49.931 1.00 42.34 224 ASN A C 1
ATOM 1713 O O . ASN A 1 224 ? -1.019 -0.111 48.771 1.00 42.34 224 ASN A O 1
#

Foldseek 3Di:
DDPVVVVVVVVVLVVVLVVLCVCCLVVLPLVSLVVSLVSLVVVLVVLVVVVVCCVVCVVVVLVVVLVVQLVLLLCCVPDPVSVVVQLCLCQVLVADGQAFLCSQVPSDDDDPPDPDRDGDPSQAPDDDDPDRPHGRGGHSSVSVVVVCVVCVVVVVVVSVVSSVVSVVSSVVSVVSSLVSVVVVQVVVVVVVVVCVVVVNDDPVVDDDCPSVVVVVVVVVVVVD

pLDDT: mean 85.22, std 12.8, range [42.34, 97.19]

Mean predicted aligned error: 9.8 Å

Organism: NCBI:txid35572

Sequence (224 aa):
MSIPSLLVAVGVVMLVVAIFGAIGAFRESTLLTNIYACLLSLVFILEISAAIAGFVLQGQVREMLVRTMNESLGAYAKYDSANTAIDFMQRSLECCGVDGPEDWVGIFPQKETSDAVYVPESCCAELDGLNCSEYFLSGCLDRMHFVIGQSAMMIATGATTVAFVQILGVMCAFMLAKTIRRTKSLRAAKRWQLHQSL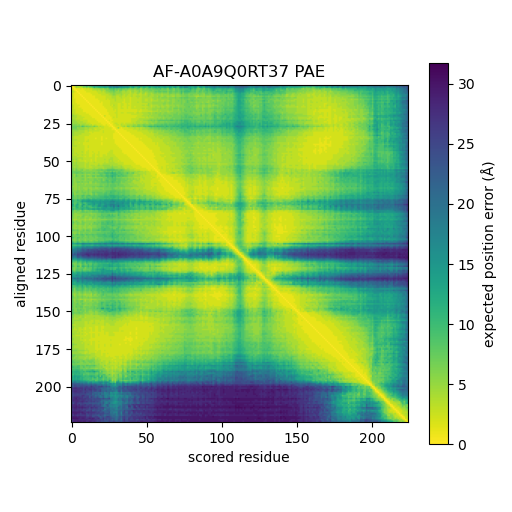GIMNRDDKPDYEDYTQLDKSVTYNTN

InterPro domains:
  IPR000301 Tetraspanin, animals [PIRSF002419] (5-189)
  IPR008952 Tetraspanin, EC2 domain superfamily [G3DSA:1.10.1450.10] (57-148)
  IPR008952 Tetraspanin, EC2 domain superfamily [SSF48652] (55-147)
  IPR018499 Tetraspanin/Peripherin [PF00335] (3-178)
  IPR018499 Tetraspanin/Peripherin [PTHR19282] (5-163)

Nearest PDB structures (foldseek):
  6wvg-assembly2_B  TM=8.382E-01  e=3.298E-07  Aequorea victoria
  6wvg-assembly1_A  TM=8.398E-01  e=8.675E-07  Aequorea victoria
  8esv-assembly1_B  TM=6.042E-01  e=5.109E-06  Homo sapiens
  2m7z-assembly1_A  TM=8.976E-01  e=6.147E-03  Schistosoma mansoni

Radius of gyration: 31.44 Å; Cα contacts (8 Å, |Δi|>4): 179; chains: 1; bounding box: 62×38×96 Å

Solvent-accessible surface area (backbone atoms only — not comparable to full-atom values): 12365 Å² total; per-residue (Å²): 136,58,74,68,59,52,56,51,51,52,52,53,52,53,52,53,47,50,48,33,42,50,51,12,62,75,66,64,31,51,67,38,22,48,50,30,31,52,53,46,52,50,50,51,52,50,50,53,51,50,52,51,48,51,64,74,41,47,67,59,53,51,55,51,48,56,52,51,49,54,55,36,57,77,34,30,91,76,34,74,74,34,37,55,52,51,38,52,46,19,57,74,57,64,9,11,50,51,76,19,53,68,68,30,72,78,74,49,88,78,61,96,85,54,99,67,83,66,70,62,76,41,26,39,74,39,72,59,85,94,41,73,72,41,62,28,74,44,14,36,53,59,44,48,51,51,52,49,58,62,45,46,56,56,52,51,50,52,50,54,50,51,55,51,53,42,53,52,51,37,51,51,29,51,52,49,32,52,48,40,51,52,50,54,50,53,54,49,56,53,51,50,54,55,39,53,77,68,70,75,64,67,86,89,71,66,74,90,52,74,72,51,63,57,47,51,55,55,50,58,60,74,75,105